Protein AF-A0A662UKG9-F1 (afdb_monomer)

Secondary structure (DSSP, 8-state):
---------B-------HHHHHHHHHHHHHHHHHHHHHHHHHHHHHHHTSHHHHHHHHHHTT--SS-THHHHHHHHHHHHHHHH-GGGSEEEEEEETHHHH-HHHHHHHHHHHHT--HHHHHHHHHHHHHHHHHHHHTEESSPEEEEEEEEEETT--EEEEEEEEETTTTEEEEEEEETT--SSSS--SEEEE---SS--EETTSGGGGGG-

Nearest PDB structures (foldseek):
  2vwa-assembly2_B  TM=5.270E-01  e=3.909E-01  Plasmodium falciparum 3D7
  4k61-assembly2_B  TM=6.651E-01  e=5.881E-01  Bacteroides uniformis ATCC 8492
  4hbr-assembly4_D  TM=6.162E-01  e=7.874E-01  Bacteroides eggerthii DSM 20697
  4ipb-assembly2_B  TM=6.741E-01  e=1.054E+00  Bacteroides ovatus ATCC 8483
  2aco-assembly1_B  TM=5.440E-01  e=1.185E+00  Escherichia coli

Radius of gyration: 16.76 Å; Cα contacts (8 Å, |Δi|>4): 361; chains: 1; bounding box: 51×45×42 Å

Solvent-accessible surface area (backbone atoms only — not comparable to full-atom values): 11297 Å² total; per-residue (Å²): 131,84,87,78,90,83,59,46,19,39,65,62,92,79,75,82,53,70,73,54,52,54,51,25,45,56,50,46,48,55,52,47,52,55,44,30,75,75,59,34,33,53,50,52,30,56,42,60,24,34,70,66,52,37,49,50,55,30,38,75,40,70,41,64,69,66,29,40,51,34,61,55,50,44,54,49,46,50,22,58,46,22,72,72,42,56,89,56,34,34,44,50,39,43,30,56,54,74,36,31,74,37,34,65,76,44,37,68,60,50,26,62,76,40,73,46,54,72,68,56,43,51,50,53,41,50,52,55,52,50,52,55,46,40,57,64,66,36,40,50,71,73,45,49,71,45,29,27,32,41,33,35,20,47,84,68,44,36,17,34,46,33,32,20,42,25,79,93,79,38,34,26,38,36,40,19,26,46,69,94,44,65,76,58,48,60,30,58,70,40,76,50,44,77,83,82,85,64,90,57,51,49,62,30,34,65,87,32,59,92,76,108

Foldseek 3Di:
DDDDDAFAAFEDPDDDDPVLLVQLLVVLLVVLVVCCVPPNQLVVQVQCLDPVSLLVSLVVSPHDRHHNVSVQSSLVSVQVNCVVCVVSQKHKFAGFAPSLVCRLVCLVVNCVSLVHDVVLSVVSVVCSVLVLCLVQPQKQPQFAWGTWMWMAGSVSWIKIKTKTAHVVVRTIKIWIATDPAPSQEPRTPDIHHDDPVDDIRRRSYNVNPVPD

Structure (mmCIF, N/CA/C/O backbone):
data_AF-A0A662UKG9-F1
#
_entry.id   AF-A0A662UKG9-F1
#
loop_
_atom_site.group_PDB
_atom_site.id
_atom_site.type_symbol
_atom_site.label_atom_id
_atom_site.label_alt_id
_atom_site.label_comp_id
_atom_site.label_asym_id
_atom_site.label_entity_id
_atom_site.label_seq_id
_atom_site.pdbx_PDB_ins_code
_atom_site.Cartn_x
_atom_site.Cartn_y
_ato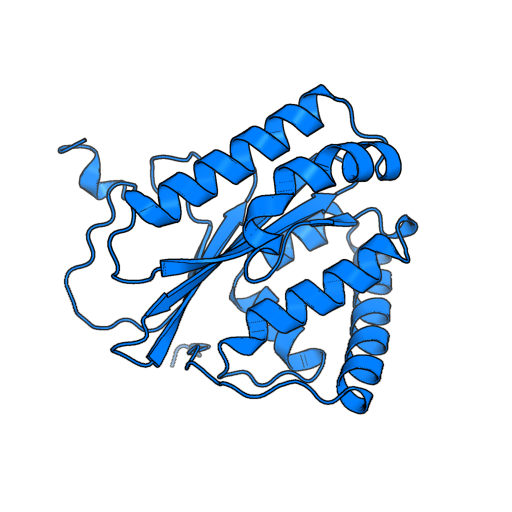m_site.Cartn_z
_atom_site.occupancy
_atom_site.B_iso_or_equiv
_atom_site.auth_seq_id
_atom_site.auth_comp_id
_atom_site.auth_asym_id
_atom_site.auth_atom_id
_atom_site.pdbx_PDB_model_num
ATOM 1 N N . MET A 1 1 ? 15.391 -28.421 -1.062 1.00 42.44 1 MET A N 1
ATOM 2 C CA . MET A 1 1 ? 14.570 -27.581 -1.956 1.00 42.44 1 MET A CA 1
ATOM 3 C C . MET A 1 1 ? 14.003 -26.461 -1.112 1.00 42.44 1 MET A C 1
ATOM 5 O O . MET A 1 1 ? 13.270 -26.758 -0.177 1.00 42.44 1 MET A O 1
ATOM 9 N N . SER A 1 2 ? 14.413 -25.218 -1.352 1.00 53.88 2 SER A N 1
ATOM 10 C CA . SER A 1 2 ? 13.704 -24.056 -0.814 1.00 53.88 2 SER A CA 1
ATOM 11 C C . SER A 1 2 ? 12.336 -23.993 -1.495 1.00 53.88 2 SER A C 1
ATOM 13 O O . SER A 1 2 ? 12.245 -24.120 -2.713 1.00 53.88 2 SER A O 1
ATOM 15 N N . LEU A 1 3 ? 11.261 -23.871 -0.717 1.00 41.16 3 LEU A N 1
ATOM 16 C CA . LEU A 1 3 ? 9.961 -23.496 -1.265 1.00 41.16 3 LEU A CA 1
ATOM 17 C C . LEU A 1 3 ? 10.037 -22.003 -1.590 1.00 41.16 3 LEU A C 1
ATOM 19 O O . LEU A 1 3 ? 10.153 -21.186 -0.679 1.00 41.16 3 LEU A O 1
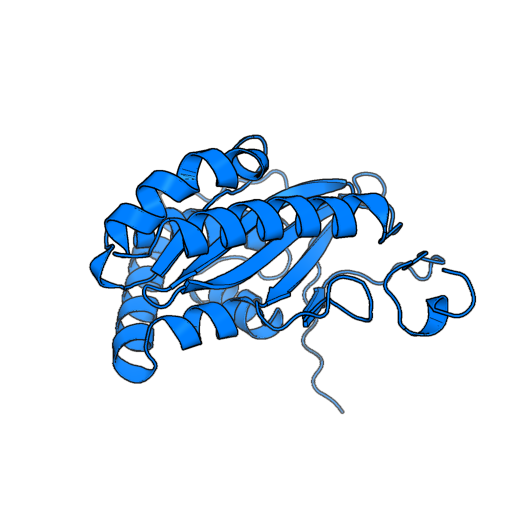ATOM 23 N N . GLU A 1 4 ? 10.006 -21.656 -2.872 1.00 61.06 4 GLU A N 1
ATOM 24 C CA . GLU A 1 4 ? 9.925 -20.267 -3.324 1.00 61.06 4 GLU A CA 1
ATOM 25 C C . GLU A 1 4 ? 8.484 -19.960 -3.734 1.00 61.06 4 GLU A C 1
ATOM 27 O O . GLU A 1 4 ? 7.904 -20.629 -4.588 1.00 61.06 4 GLU A O 1
ATOM 32 N N . GLY A 1 5 ? 7.880 -18.964 -3.082 1.00 59.44 5 GLY A N 1
ATOM 33 C CA . GLY A 1 5 ? 6.588 -18.423 -3.487 1.00 59.44 5 GLY A CA 1
ATOM 34 C C . GLY A 1 5 ? 6.798 -17.385 -4.581 1.00 59.44 5 GLY A C 1
ATOM 35 O O . GLY A 1 5 ? 7.279 -16.291 -4.292 1.00 59.44 5 GLY A O 1
ATOM 36 N N . ILE A 1 6 ? 6.442 -17.722 -5.820 1.00 64.62 6 ILE A N 1
ATOM 37 C CA . ILE A 1 6 ? 6.517 -16.807 -6.964 1.00 64.62 6 ILE A CA 1
ATOM 38 C C . ILE A 1 6 ? 5.120 -16.238 -7.217 1.00 64.62 6 ILE A C 1
ATOM 40 O O . ILE A 1 6 ? 4.150 -16.984 -7.334 1.00 64.62 6 ILE A O 1
ATOM 44 N N . ALA A 1 7 ? 5.022 -14.913 -7.286 1.00 67.00 7 ALA A N 1
ATOM 45 C CA . ALA A 1 7 ? 3.807 -14.207 -7.671 1.00 67.00 7 ALA A CA 1
ATOM 46 C C . ALA A 1 7 ? 4.150 -13.231 -8.796 1.00 67.00 7 ALA A C 1
ATOM 48 O O . ALA A 1 7 ? 4.662 -12.135 -8.551 1.00 67.00 7 ALA A O 1
ATOM 49 N N . ASP A 1 8 ? 3.883 -13.656 -10.026 1.00 80.94 8 ASP A N 1
ATOM 50 C CA . ASP A 1 8 ? 3.977 -12.791 -11.192 1.00 80.94 8 ASP A CA 1
ATOM 51 C C . ASP A 1 8 ? 2.692 -11.983 -11.351 1.00 80.94 8 ASP A C 1
ATOM 53 O O . ASP A 1 8 ? 1.609 -12.397 -10.948 1.00 80.94 8 ASP A O 1
ATOM 57 N N . LEU A 1 9 ? 2.808 -10.787 -11.923 1.00 85.56 9 LEU A N 1
ATOM 58 C CA . LEU A 1 9 ? 1.689 -9.854 -12.037 1.00 85.56 9 LEU A CA 1
ATOM 59 C C . LEU A 1 9 ? 1.429 -9.522 -13.510 1.00 85.56 9 LEU A C 1
ATOM 61 O O . LEU A 1 9 ? 1.628 -8.371 -13.907 1.00 85.56 9 LEU A O 1
ATOM 65 N N . PRO A 1 10 ? 1.012 -10.494 -14.342 1.00 87.56 10 PRO A N 1
ATOM 66 C CA . PRO A 1 10 ? 0.665 -10.223 -15.729 1.00 87.56 10 PRO A CA 1
ATOM 67 C C . PRO A 1 10 ? -0.477 -9.205 -15.808 1.00 87.56 10 PRO A C 1
ATOM 69 O O . PRO A 1 10 ? -1.358 -9.127 -14.943 1.00 87.56 10 PRO A O 1
ATOM 72 N N . LEU A 1 11 ? -0.440 -8.364 -16.838 1.00 87.38 11 LEU A N 1
ATOM 73 C CA . LEU A 1 11 ? -1.476 -7.368 -17.072 1.00 87.38 11 LEU A CA 1
ATOM 74 C C . LEU A 1 11 ? -2.740 -8.048 -17.600 1.00 87.38 11 LEU A C 1
ATOM 76 O O . LEU A 1 11 ? -2.735 -8.628 -18.683 1.00 87.38 11 LEU A O 1
ATOM 80 N N . HIS A 1 12 ? -3.827 -7.926 -16.838 1.00 85.06 12 HIS A N 1
ATOM 81 C CA . HIS A 1 12 ? -5.153 -8.407 -17.207 1.00 85.06 12 HIS A CA 1
ATOM 82 C C . HIS A 1 12 ? -6.152 -7.245 -17.289 1.00 85.06 12 HIS A C 1
ATOM 84 O O . HIS A 1 12 ? -6.170 -6.371 -16.420 1.00 85.06 12 HIS A O 1
ATOM 90 N N . ASP A 1 13 ? -7.029 -7.284 -18.296 1.00 78.38 13 ASP A N 1
ATOM 91 C CA . ASP A 1 13 ? -8.074 -6.271 -18.535 1.00 78.38 13 ASP A CA 1
ATOM 92 C C . ASP A 1 13 ? -9.438 -6.648 -17.913 1.00 78.38 13 ASP A C 1
ATOM 94 O O . ASP A 1 13 ? -10.442 -5.944 -18.059 1.00 78.38 13 ASP A O 1
ATOM 98 N N . GLY A 1 14 ? -9.483 -7.779 -17.203 1.00 81.69 14 GLY A N 1
ATOM 99 C CA . GLY A 1 14 ? -10.673 -8.296 -16.536 1.00 81.69 14 GLY A CA 1
ATOM 100 C C . GLY A 1 14 ? -11.091 -7.481 -15.311 1.00 81.69 14 GLY A C 1
ATOM 101 O O . GLY A 1 14 ? -10.288 -6.809 -14.663 1.00 81.69 14 GLY A O 1
ATOM 102 N N . HIS A 1 15 ? -12.375 -7.576 -14.971 1.00 85.25 15 HIS A N 1
ATOM 103 C CA . HIS A 1 15 ? -12.942 -6.967 -13.772 1.00 85.25 15 HIS A CA 1
ATOM 104 C C . HIS A 1 15 ? -13.525 -8.045 -12.871 1.00 85.25 15 HIS A C 1
ATOM 106 O O . HIS A 1 15 ? -14.144 -8.998 -13.343 1.00 85.25 15 HIS A O 1
ATOM 112 N N . VAL A 1 16 ? -13.371 -7.861 -11.563 1.00 90.69 16 VAL A N 1
ATOM 113 C CA . VAL A 1 16 ? -13.962 -8.769 -10.584 1.00 90.69 16 VAL A CA 1
ATOM 114 C C . VAL A 1 16 ? -15.486 -8.618 -10.597 1.00 90.69 16 VAL A C 1
ATOM 116 O O . VAL A 1 16 ? -15.989 -7.504 -10.411 1.00 90.69 16 VAL A O 1
ATOM 119 N N . PRO A 1 17 ? -16.247 -9.712 -10.786 1.00 93.62 17 PRO A N 1
ATOM 120 C CA . PRO A 1 17 ? -17.700 -9.660 -10.753 1.00 93.62 17 PRO A CA 1
ATOM 121 C C . PRO A 1 17 ? -18.229 -9.160 -9.406 1.00 93.62 17 PRO A C 1
ATOM 123 O O . PRO A 1 17 ? -17.727 -9.523 -8.343 1.00 93.62 17 PRO A O 1
ATOM 126 N N . GLN A 1 18 ? -19.321 -8.395 -9.431 1.00 94.06 18 GLN A N 1
ATOM 127 C CA . GLN A 1 18 ? -19.903 -7.804 -8.217 1.00 94.06 18 GLN A CA 1
ATOM 128 C C . GLN A 1 18 ? -20.342 -8.839 -7.170 1.00 94.06 18 GLN A C 1
ATOM 130 O O . GLN A 1 18 ? -20.340 -8.564 -5.970 1.00 94.06 18 GLN A O 1
ATOM 135 N N . TRP A 1 19 ? -20.751 -10.038 -7.592 1.00 96.06 19 TRP A N 1
ATOM 136 C CA . TRP A 1 19 ? -21.088 -11.110 -6.655 1.00 96.06 19 TRP A CA 1
ATOM 137 C C . TRP A 1 19 ? -19.853 -11.604 -5.892 1.00 96.06 19 TRP A C 1
ATOM 139 O O . TRP A 1 19 ? -19.942 -11.783 -4.679 1.00 96.06 19 TRP A O 1
ATOM 149 N N . LEU A 1 20 ? -18.705 -11.727 -6.566 1.00 95.31 20 LEU A N 1
ATOM 150 C CA . LEU A 1 20 ? -17.448 -12.131 -5.948 1.00 95.31 20 LEU A CA 1
ATOM 151 C C . LEU A 1 20 ? -16.944 -11.016 -5.035 1.00 95.31 20 LEU A C 1
ATOM 153 O O . LEU A 1 20 ? -16.714 -11.263 -3.858 1.00 95.31 20 LEU A O 1
ATOM 157 N N . ALA A 1 21 ? -16.928 -9.766 -5.509 1.00 95.94 21 ALA A N 1
ATOM 158 C CA . ALA A 1 21 ? -16.525 -8.611 -4.704 1.00 95.94 21 ALA A CA 1
ATOM 159 C C . ALA A 1 21 ? -17.294 -8.506 -3.371 1.00 95.94 21 ALA A C 1
ATOM 161 O O . ALA A 1 21 ? -16.716 -8.147 -2.346 1.00 95.94 21 ALA A O 1
ATOM 162 N N . ARG A 1 22 ? -18.590 -8.856 -3.344 1.00 96.62 22 ARG A N 1
ATOM 163 C CA . ARG A 1 22 ? -19.378 -8.920 -2.098 1.00 96.62 22 ARG A CA 1
ATOM 164 C C . ARG A 1 22 ? -18.884 -10.002 -1.135 1.00 96.62 22 ARG A C 1
ATOM 166 O O . ARG A 1 22 ? -18.846 -9.754 0.068 1.00 96.62 22 ARG A O 1
ATOM 173 N N . ILE A 1 23 ? -18.522 -11.180 -1.640 1.00 97.38 23 ILE A N 1
ATOM 174 C CA . ILE A 1 23 ? -17.966 -12.277 -0.832 1.00 97.38 23 ILE A CA 1
ATOM 175 C C . ILE A 1 23 ? -16.593 -11.874 -0.294 1.00 97.38 23 ILE A C 1
ATOM 177 O O . ILE A 1 23 ? -16.372 -11.938 0.915 1.00 97.38 23 ILE A O 1
ATOM 181 N N . MET A 1 24 ? -15.726 -11.361 -1.169 1.00 97.88 24 MET A N 1
ATOM 182 C CA . MET A 1 24 ? -14.388 -10.894 -0.816 1.00 97.88 24 MET A CA 1
ATOM 183 C C . MET A 1 24 ? -14.434 -9.845 0.297 1.00 97.88 24 MET A C 1
ATOM 185 O O . MET A 1 24 ? -13.702 -9.958 1.270 1.00 97.88 24 MET A O 1
ATOM 189 N N . LYS A 1 25 ? -15.334 -8.852 0.205 1.00 98.44 25 LYS A N 1
ATOM 190 C CA . LYS A 1 25 ? -15.490 -7.811 1.236 1.00 98.44 25 LYS A CA 1
ATOM 191 C C . LYS A 1 25 ? -15.892 -8.382 2.592 1.00 98.44 25 LYS A C 1
ATOM 193 O O . LYS A 1 25 ? -15.364 -7.957 3.614 1.00 98.44 25 LYS A O 1
ATOM 198 N N . ARG A 1 26 ? -16.829 -9.335 2.608 1.00 98.12 26 ARG A N 1
ATOM 199 C CA . ARG A 1 26 ? -17.280 -9.986 3.848 1.00 98.12 26 ARG A CA 1
ATOM 200 C C . ARG A 1 26 ? -16.147 -10.771 4.502 1.00 98.12 26 ARG A C 1
ATOM 202 O O . ARG A 1 26 ? -15.958 -10.644 5.706 1.00 98.12 26 ARG A O 1
ATOM 209 N N . LEU A 1 27 ? -15.398 -11.540 3.712 1.00 98.38 27 LEU A N 1
ATOM 210 C CA . LEU A 1 27 ? -14.276 -12.331 4.209 1.00 98.38 27 LEU A CA 1
ATOM 211 C C . LEU A 1 27 ? -13.114 -11.440 4.664 1.00 98.38 27 LEU A C 1
ATOM 213 O O . LEU A 1 27 ? -12.618 -11.608 5.772 1.00 98.38 27 LEU A O 1
ATOM 217 N N . ALA A 1 28 ? -12.741 -10.443 3.860 1.00 98.50 28 ALA A N 1
ATOM 218 C CA . ALA A 1 28 ? -11.707 -9.472 4.202 1.00 98.50 28 ALA A CA 1
ATOM 219 C C . ALA A 1 28 ? -12.026 -8.740 5.512 1.00 98.50 28 ALA A C 1
ATOM 221 O O . ALA A 1 28 ? -11.153 -8.629 6.365 1.00 98.50 28 ALA A O 1
ATOM 222 N N . LYS A 1 29 ? -13.277 -8.295 5.703 1.00 98.62 29 LYS A N 1
ATOM 223 C CA . LYS A 1 29 ? -13.710 -7.655 6.952 1.00 98.62 29 LYS A CA 1
ATOM 224 C C . LYS A 1 29 ? -13.540 -8.591 8.148 1.00 98.62 29 LYS A C 1
ATOM 226 O O . LYS A 1 29 ? -12.913 -8.191 9.117 1.00 98.62 29 LYS A O 1
ATOM 231 N N . ALA A 1 30 ? -14.044 -9.822 8.059 1.00 98.56 30 ALA A N 1
ATOM 232 C CA . ALA A 1 30 ? -13.948 -10.783 9.157 1.00 98.56 30 ALA A CA 1
ATOM 233 C C . ALA A 1 30 ? -12.486 -11.089 9.535 1.00 98.56 30 ALA A C 1
ATOM 235 O O . ALA A 1 30 ? -12.153 -11.160 10.713 1.00 98.56 30 ALA A O 1
ATOM 236 N N . ILE A 1 31 ? -11.600 -11.221 8.541 1.00 98.44 31 ILE A N 1
ATOM 237 C CA . ILE A 1 31 ? -10.164 -11.417 8.782 1.00 98.44 31 ILE A CA 1
ATOM 238 C C . ILE A 1 31 ? -9.553 -10.178 9.448 1.00 98.44 31 ILE A C 1
ATOM 240 O O . ILE A 1 31 ? -8.787 -10.325 10.396 1.00 98.44 31 ILE A O 1
ATOM 244 N N . LEU A 1 32 ? -9.882 -8.970 8.976 1.00 98.50 32 LEU A N 1
ATOM 245 C CA . LEU A 1 32 ? -9.382 -7.729 9.573 1.00 98.50 32 LEU A CA 1
ATOM 246 C C . LEU A 1 32 ? -9.831 -7.568 11.025 1.00 98.50 32 LEU A C 1
ATOM 248 O O . LEU A 1 32 ? -9.001 -7.213 11.848 1.00 98.50 32 LEU A O 1
ATOM 252 N N . GLU A 1 33 ? -11.094 -7.855 11.346 1.00 98.50 33 GLU A N 1
ATOM 253 C CA . GLU A 1 33 ? -11.613 -7.775 12.720 1.00 98.50 33 GLU A CA 1
ATOM 254 C C . GLU A 1 33 ? -10.807 -8.663 13.671 1.00 98.50 33 GLU A C 1
ATOM 256 O O . GLU A 1 33 ? -10.284 -8.169 14.665 1.00 98.50 33 GLU A O 1
ATOM 261 N N . ILE A 1 34 ? -10.601 -9.932 13.303 1.00 98.31 34 ILE A N 1
ATOM 262 C CA . ILE A 1 34 ? -9.785 -10.866 14.093 1.00 98.31 34 ILE A CA 1
ATOM 263 C C . ILE A 1 34 ? -8.335 -10.375 14.187 1.00 98.31 34 ILE A C 1
ATOM 265 O O . ILE A 1 34 ? -7.711 -10.442 15.240 1.00 98.31 34 ILE A O 1
ATOM 269 N N . MET A 1 35 ? -7.763 -9.865 13.092 1.00 97.94 35 MET A N 1
ATOM 270 C CA . MET A 1 35 ? -6.392 -9.352 13.114 1.00 97.94 35 MET A CA 1
ATOM 271 C C . MET A 1 35 ? -6.236 -8.123 14.017 1.00 97.94 35 MET A C 1
ATOM 273 O O . MET A 1 35 ? -5.194 -7.996 14.660 1.00 97.94 35 MET A O 1
ATOM 277 N N . VAL A 1 36 ? -7.223 -7.224 14.044 1.00 98.00 36 VAL A N 1
ATOM 278 C CA . VAL A 1 36 ? -7.221 -6.044 14.920 1.00 98.00 36 VAL A CA 1
ATOM 279 C C . VAL A 1 36 ? -7.343 -6.487 16.373 1.00 98.00 36 VAL A C 1
ATOM 281 O O . VAL A 1 36 ? -6.566 -6.020 17.198 1.00 98.00 36 VAL A O 1
ATOM 284 N N . GLU A 1 37 ? -8.257 -7.410 16.674 1.00 97.94 37 GLU A N 1
ATOM 285 C CA . GLU A 1 37 ? -8.462 -7.942 18.026 1.00 97.94 37 GLU A CA 1
ATOM 286 C C . GLU A 1 37 ? -7.194 -8.614 18.578 1.00 97.94 37 GLU A C 1
ATOM 288 O O . GLU A 1 37 ? -6.780 -8.334 19.700 1.00 97.94 37 GLU A O 1
ATOM 293 N N . GLU A 1 38 ? -6.527 -9.436 17.765 1.00 98.25 38 GLU A N 1
ATOM 294 C CA . GLU A 1 38 ? -5.360 -10.218 18.193 1.00 98.25 38 GLU A CA 1
ATOM 295 C C . GLU A 1 38 ? -4.043 -9.426 18.188 1.00 98.25 38 GLU A C 1
ATOM 297 O O . GLU A 1 38 ? -3.159 -9.663 19.013 1.00 98.25 38 GLU A O 1
ATOM 302 N N . PHE A 1 39 ? -3.858 -8.514 17.227 1.00 98.00 39 PHE A N 1
ATOM 303 C CA . PHE A 1 39 ? -2.550 -7.895 16.970 1.00 98.00 39 PHE A CA 1
ATOM 304 C C . PHE A 1 39 ? -2.550 -6.366 16.965 1.00 98.00 39 PHE A C 1
ATOM 306 O O . PHE A 1 39 ? -1.475 -5.758 16.934 1.00 98.00 39 PHE A O 1
ATOM 313 N N . GLY A 1 40 ? -3.724 -5.742 16.968 1.00 98.38 40 GLY A N 1
ATOM 314 C CA . GLY A 1 40 ? -3.884 -4.303 16.826 1.00 98.38 40 GLY A CA 1
ATOM 315 C C . GLY A 1 40 ? -3.646 -3.772 15.401 1.00 98.38 40 GLY A C 1
ATOM 316 O O . GLY A 1 40 ? -3.130 -4.471 14.518 1.00 98.38 40 GLY A O 1
ATOM 317 N N . PRO A 1 41 ? -4.007 -2.499 15.167 1.00 98.06 41 PRO A N 1
ATOM 318 C CA . PRO A 1 41 ? -4.030 -1.903 13.836 1.00 98.06 41 PRO A CA 1
ATOM 319 C C . PRO A 1 41 ? -2.642 -1.746 13.194 1.00 98.06 41 PRO A C 1
ATOM 321 O O . PRO A 1 41 ? -2.459 -2.033 12.008 1.00 98.06 41 PRO A O 1
ATOM 324 N N . ASP A 1 42 ? -1.626 -1.370 13.971 1.00 98.12 42 ASP A N 1
ATOM 325 C CA . ASP A 1 42 ? -0.253 -1.181 13.481 1.00 98.12 42 ASP A CA 1
ATOM 326 C C . ASP A 1 42 ? 0.322 -2.464 12.868 1.00 98.12 42 ASP A C 1
ATOM 328 O O . ASP A 1 42 ? 0.983 -2.424 11.826 1.00 98.12 42 ASP A O 1
ATOM 332 N N . LYS A 1 43 ? 0.036 -3.630 13.471 1.00 97.81 43 LYS A N 1
ATOM 333 C CA . LYS A 1 43 ? 0.548 -4.909 12.963 1.00 97.81 43 LYS A CA 1
ATOM 334 C C . LYS A 1 43 ? -0.048 -5.245 11.600 1.00 97.81 43 LYS A C 1
ATOM 336 O O . LYS A 1 43 ? 0.611 -5.891 10.787 1.00 97.81 43 LYS A O 1
ATOM 341 N N . ILE A 1 44 ? -1.270 -4.808 11.318 1.00 97.56 44 ILE A N 1
ATOM 342 C CA . ILE A 1 44 ? -1.893 -4.987 10.004 1.00 97.56 44 ILE A CA 1
ATOM 343 C C . ILE A 1 44 ? -1.190 -4.110 8.964 1.00 97.56 44 ILE A C 1
ATOM 345 O O . ILE A 1 44 ? -0.847 -4.606 7.889 1.00 97.56 44 ILE A O 1
ATOM 349 N N . VAL A 1 45 ? -0.912 -2.844 9.294 1.00 98.12 45 VAL A N 1
ATOM 350 C CA . VAL A 1 45 ? -0.139 -1.926 8.438 1.00 98.12 45 VAL A CA 1
ATOM 351 C C . VAL A 1 45 ? 1.241 -2.511 8.113 1.00 98.12 45 VAL A C 1
ATOM 353 O O . VAL A 1 45 ? 1.639 -2.548 6.944 1.00 98.12 45 VAL A O 1
ATOM 356 N N . GLU A 1 46 ? 1.944 -3.031 9.124 1.00 96.69 46 GLU A N 1
ATOM 357 C CA . GLU A 1 46 ? 3.228 -3.726 8.968 1.00 96.69 46 GLU A CA 1
ATOM 358 C C . GLU A 1 46 ? 3.090 -4.952 8.054 1.00 96.69 46 GLU A C 1
ATOM 360 O O . GLU A 1 46 ? 3.861 -5.123 7.109 1.00 96.69 46 GLU A O 1
ATOM 365 N N . ARG A 1 47 ? 2.080 -5.794 8.284 1.00 96.62 47 ARG A N 1
ATOM 366 C CA . ARG A 1 47 ? 1.845 -7.018 7.510 1.00 96.62 47 ARG A CA 1
ATOM 367 C C . ARG A 1 47 ? 1.573 -6.735 6.032 1.00 96.62 47 ARG A C 1
ATOM 369 O O . ARG A 1 47 ? 2.145 -7.415 5.186 1.00 96.62 47 ARG A O 1
ATOM 376 N N . PHE A 1 48 ? 0.778 -5.721 5.691 1.00 96.81 48 PHE A N 1
ATOM 377 C CA . PHE A 1 48 ? 0.533 -5.361 4.284 1.00 96.81 48 PHE A CA 1
ATOM 378 C C . PHE A 1 48 ? 1.755 -4.749 3.577 1.00 96.81 48 PHE A C 1
ATOM 380 O O . PHE A 1 48 ? 1.818 -4.769 2.345 1.00 96.81 48 PHE A O 1
ATOM 387 N N . SER A 1 49 ? 2.770 -4.291 4.319 1.00 95.69 49 SER A N 1
ATOM 388 C CA . SER A 1 49 ? 4.071 -3.936 3.731 1.00 95.69 49 SER A CA 1
ATOM 389 C C . SER A 1 49 ? 4.864 -5.163 3.253 1.00 95.69 49 SER A C 1
ATOM 391 O O . SER A 1 49 ? 5.779 -5.027 2.448 1.00 95.69 49 SER A O 1
ATOM 393 N N . ASN A 1 50 ? 4.533 -6.373 3.713 1.00 94.12 50 ASN A N 1
ATOM 394 C CA . ASN A 1 50 ? 5.199 -7.593 3.278 1.00 94.12 50 ASN A CA 1
ATOM 395 C C . ASN A 1 50 ? 4.519 -8.146 2.005 1.00 94.12 50 ASN A C 1
ATOM 397 O O . ASN A 1 50 ? 3.322 -8.443 2.043 1.00 94.12 50 ASN A O 1
ATOM 401 N N . PRO A 1 51 ? 5.248 -8.348 0.891 1.00 92.69 51 PRO A N 1
ATOM 402 C CA . PRO A 1 51 ? 4.657 -8.807 -0.368 1.00 92.69 51 PRO A CA 1
ATOM 403 C C . PRO A 1 51 ? 4.050 -10.212 -0.282 1.00 92.69 51 PRO A C 1
ATOM 405 O O . PRO A 1 51 ? 3.012 -10.452 -0.897 1.00 92.69 51 PRO A O 1
ATOM 408 N N . LEU A 1 52 ? 4.645 -11.126 0.495 1.00 91.81 52 LEU A N 1
ATOM 409 C CA . LEU A 1 52 ? 4.131 -12.488 0.669 1.00 91.81 52 LEU A CA 1
ATOM 410 C C . LEU A 1 52 ? 2.833 -12.479 1.469 1.00 91.81 52 LEU A C 1
ATOM 412 O O . LEU A 1 52 ? 1.872 -13.144 1.093 1.00 91.81 52 LEU A O 1
ATOM 416 N N . TRP A 1 53 ? 2.782 -11.688 2.542 1.00 94.56 53 TRP A N 1
ATOM 417 C CA . TRP A 1 53 ? 1.558 -11.546 3.324 1.00 94.56 53 TRP A CA 1
ATOM 418 C C . TRP A 1 53 ? 0.454 -10.861 2.522 1.00 94.56 53 TRP A C 1
ATOM 420 O O . TRP A 1 53 ? -0.682 -11.330 2.514 1.00 94.56 53 TRP A O 1
ATOM 430 N N . PHE A 1 54 ? 0.791 -9.789 1.797 1.00 95.81 54 PHE A N 1
ATOM 431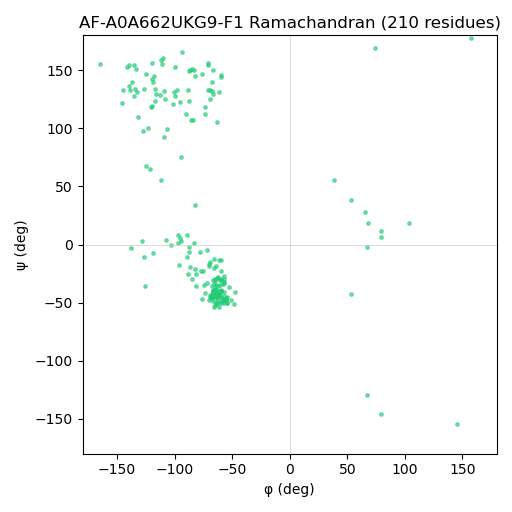 C CA . PHE A 1 54 ? -0.139 -9.124 0.891 1.00 95.81 54 PHE A CA 1
ATOM 432 C C . PHE A 1 54 ? -0.714 -10.125 -0.117 1.00 95.81 54 PHE A C 1
ATOM 434 O O . PHE A 1 54 ? -1.926 -10.173 -0.317 1.00 95.81 54 PHE A O 1
ATOM 441 N N . GLN A 1 55 ? 0.142 -10.947 -0.734 1.00 94.00 55 GLN A N 1
ATOM 442 C CA . GLN A 1 55 ? -0.291 -11.938 -1.715 1.00 94.00 55 GLN A CA 1
ATOM 443 C C . GLN A 1 55 ? -1.145 -13.046 -1.085 1.00 94.00 55 GLN A C 1
ATOM 445 O O . GLN A 1 55 ? -2.162 -13.431 -1.655 1.00 94.00 55 GLN A O 1
ATOM 450 N N . ALA A 1 56 ? -0.786 -13.524 0.105 1.00 94.69 56 ALA A N 1
ATOM 451 C CA . ALA A 1 56 ? -1.585 -14.502 0.836 1.00 94.69 56 ALA A CA 1
ATOM 452 C C . ALA A 1 56 ? -2.977 -13.949 1.179 1.00 94.69 56 ALA A C 1
ATOM 454 O O . ALA A 1 56 ? -3.978 -14.633 0.970 1.00 94.69 56 ALA A O 1
ATOM 455 N N . PHE A 1 57 ? -3.052 -12.694 1.635 1.00 97.12 57 PHE A N 1
ATOM 456 C CA . PHE A 1 57 ? -4.319 -12.021 1.911 1.00 97.12 57 PHE A CA 1
ATOM 457 C C . PHE A 1 57 ? -5.155 -11.831 0.638 1.00 97.12 57 PHE A C 1
ATOM 459 O O . PHE A 1 57 ? -6.355 -12.080 0.642 1.00 97.12 57 PHE A O 1
ATOM 466 N N . ASN A 1 58 ? -4.534 -11.428 -0.470 1.00 95.62 58 ASN A N 1
ATOM 467 C CA . ASN A 1 58 ? -5.191 -11.360 -1.776 1.00 95.62 58 ASN A CA 1
ATOM 468 C C . ASN A 1 58 ? -5.824 -12.713 -2.155 1.00 95.62 58 ASN A C 1
ATOM 470 O O . ASN A 1 58 ? -7.008 -12.786 -2.485 1.00 95.62 58 ASN A O 1
ATOM 474 N N . ASN A 1 59 ? -5.054 -13.796 -2.053 1.00 94.94 59 ASN A N 1
ATOM 475 C CA . ASN A 1 59 ? -5.507 -15.120 -2.467 1.00 94.94 59 ASN A CA 1
ATOM 476 C C . ASN A 1 59 ? -6.629 -15.651 -1.563 1.00 94.94 59 ASN A C 1
ATOM 478 O O . ASN A 1 59 ? -7.621 -16.176 -2.064 1.00 94.94 59 ASN A O 1
ATOM 482 N N . ILE A 1 60 ? -6.518 -15.483 -0.237 1.00 96.62 60 ILE A N 1
ATOM 483 C CA . ILE A 1 60 ? -7.525 -16.005 0.701 1.00 96.62 60 ILE A CA 1
ATOM 484 C C . ILE A 1 60 ? -8.884 -15.327 0.524 1.00 96.62 60 ILE A C 1
ATOM 486 O O . ILE A 1 60 ? -9.912 -15.971 0.718 1.00 96.62 60 ILE A O 1
ATOM 490 N N . ILE A 1 61 ? -8.916 -14.053 0.114 1.00 96.56 61 ILE A N 1
ATOM 491 C CA . ILE A 1 61 ? -10.185 -13.365 -0.142 1.00 96.56 61 ILE A CA 1
ATOM 492 C C . ILE A 1 61 ? -10.810 -13.756 -1.484 1.00 96.56 61 ILE A C 1
ATOM 494 O O . ILE A 1 61 ? -11.948 -13.369 -1.722 1.00 96.56 61 ILE A O 1
ATOM 498 N N . GLY A 1 62 ? -10.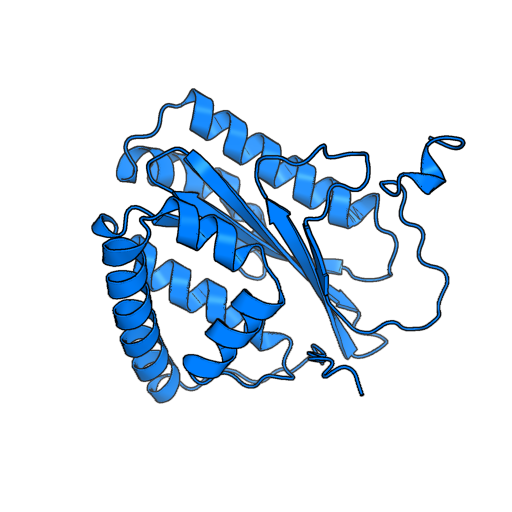123 -14.542 -2.321 1.00 92.62 62 GLY A N 1
ATOM 499 C CA . GLY A 1 62 ? -10.643 -15.079 -3.580 1.00 92.62 62 GLY A CA 1
ATOM 500 C C . GLY A 1 62 ? -10.134 -14.383 -4.843 1.00 92.62 62 GLY A C 1
ATOM 501 O O . GLY A 1 62 ? -10.784 -14.499 -5.879 1.00 92.62 62 GLY A O 1
ATOM 502 N N . MET A 1 63 ? -9.023 -13.640 -4.772 1.00 90.75 63 MET A N 1
ATOM 503 C CA . MET A 1 63 ? -8.323 -13.171 -5.974 1.00 90.75 63 MET A CA 1
ATOM 504 C C . MET A 1 63 ? -7.359 -14.224 -6.508 1.00 90.75 63 MET A C 1
ATOM 506 O O . MET A 1 63 ? -6.741 -14.965 -5.744 1.00 90.75 63 MET A O 1
ATOM 510 N N . ASP A 1 64 ? -7.146 -14.187 -7.820 1.00 85.00 64 ASP A N 1
ATOM 511 C CA . ASP A 1 64 ? -6.088 -14.955 -8.463 1.00 85.00 64 ASP A CA 1
ATOM 512 C C . ASP A 1 64 ? -4.696 -14.456 -8.055 1.00 85.00 64 ASP A C 1
ATOM 514 O O . ASP A 1 64 ? -4.478 -13.277 -7.732 1.00 85.00 64 ASP A O 1
ATOM 518 N N . TRP A 1 65 ? -3.753 -15.395 -8.052 1.00 78.56 65 TRP A N 1
ATOM 519 C CA . TRP A 1 65 ? -2.379 -15.183 -7.613 1.00 78.56 65 TRP A CA 1
ATOM 520 C C . TRP A 1 65 ? -1.508 -14.529 -8.695 1.00 78.56 65 TRP A C 1
ATOM 522 O O . TRP A 1 65 ? -0.552 -13.835 -8.358 1.00 78.56 65 TRP A O 1
ATOM 532 N N . ASP A 1 66 ? -1.875 -14.698 -9.964 1.00 84.44 66 ASP A N 1
ATOM 533 C CA . ASP A 1 66 ? -1.151 -14.285 -11.165 1.00 84.44 66 ASP A CA 1
ATOM 534 C C . ASP A 1 66 ? -1.877 -13.152 -11.902 1.00 84.44 66 ASP A C 1
ATOM 536 O O . ASP A 1 66 ? -2.210 -13.244 -13.078 1.00 84.44 66 ASP A O 1
ATOM 540 N N . SER A 1 67 ? -2.170 -12.045 -11.221 1.00 87.94 67 SER A N 1
ATOM 541 C CA . SER A 1 67 ? -2.891 -10.933 -11.848 1.00 87.94 67 SER A CA 1
ATOM 542 C C . SER A 1 67 ? -2.422 -9.586 -11.331 1.00 87.94 67 SER A C 1
ATOM 544 O O . SER A 1 67 ? -2.394 -9.342 -10.126 1.00 87.94 67 SER A O 1
ATOM 546 N N . SER A 1 68 ? -2.155 -8.636 -12.229 1.00 87.25 68 SER A N 1
ATOM 547 C CA . SER A 1 68 ? -1.924 -7.237 -11.843 1.00 87.25 68 SER A CA 1
ATOM 548 C C . SER A 1 68 ? -3.134 -6.623 -11.122 1.00 87.25 68 SER A C 1
ATOM 550 O O . SER A 1 68 ? -2.987 -5.695 -10.316 1.00 87.25 68 SER A O 1
ATOM 552 N N . GLY A 1 69 ? -4.327 -7.186 -11.349 1.00 91.31 69 GLY A N 1
ATOM 553 C CA . GLY A 1 69 ? -5.553 -6.864 -10.630 1.00 91.31 69 GLY A CA 1
ATOM 554 C C . GLY A 1 69 ? -5.479 -7.174 -9.134 1.00 91.31 69 GLY A C 1
ATOM 555 O O . GLY A 1 69 ? -6.112 -6.447 -8.368 1.00 91.31 69 GLY A O 1
ATOM 556 N N . ALA A 1 70 ? -4.667 -8.154 -8.712 1.00 92.38 70 ALA A N 1
ATOM 557 C CA . ALA A 1 70 ? -4.510 -8.587 -7.319 1.00 92.38 70 ALA A CA 1
ATOM 558 C C . ALA A 1 70 ? -4.284 -7.403 -6.372 1.00 92.38 70 ALA A C 1
ATOM 560 O O . ALA A 1 70 ? -5.028 -7.192 -5.415 1.00 92.38 70 ALA A O 1
ATOM 561 N N . THR A 1 71 ? -3.318 -6.547 -6.705 1.00 94.75 71 THR A N 1
ATOM 562 C CA . THR A 1 71 ? -2.999 -5.361 -5.903 1.00 94.75 71 THR A CA 1
ATOM 563 C C . THR A 1 71 ? -4.158 -4.376 -5.884 1.00 94.75 71 THR A C 1
ATOM 565 O O . THR A 1 71 ? -4.613 -3.975 -4.819 1.00 94.75 71 THR A O 1
ATOM 568 N N . THR A 1 72 ? -4.664 -4.002 -7.062 1.00 95.19 72 THR A N 1
ATOM 569 C CA . THR A 1 72 ? -5.629 -2.899 -7.187 1.00 95.19 72 THR A CA 1
ATOM 570 C C . THR A 1 72 ? -7.015 -3.237 -6.645 1.00 95.19 72 THR A C 1
ATOM 572 O O . THR A 1 72 ? -7.696 -2.359 -6.115 1.00 95.19 72 THR A O 1
ATOM 575 N N . VAL A 1 73 ? -7.435 -4.499 -6.763 1.00 96.00 73 VAL A N 1
ATOM 576 C CA . VAL A 1 73 ? -8.706 -4.976 -6.219 1.00 96.00 73 VAL A CA 1
ATOM 577 C C . VAL A 1 73 ? -8.590 -5.148 -4.714 1.00 96.00 73 VAL A C 1
ATOM 579 O O . VAL A 1 73 ? -9.458 -4.657 -3.995 1.00 96.00 73 VAL A O 1
ATOM 582 N N . THR A 1 74 ? -7.517 -5.783 -4.230 1.00 97.06 74 THR A N 1
ATOM 583 C CA . THR A 1 74 ? -7.310 -6.002 -2.793 1.00 97.06 74 THR A CA 1
ATOM 584 C C . THR A 1 74 ? -7.280 -4.678 -2.039 1.00 97.06 74 THR A C 1
ATOM 586 O O . THR A 1 74 ? -8.049 -4.499 -1.097 1.00 97.06 74 THR A O 1
ATOM 589 N N . THR A 1 75 ? -6.493 -3.695 -2.488 1.00 97.88 75 THR A N 1
ATOM 590 C CA . THR A 1 75 ? -6.468 -2.370 -1.842 1.00 97.88 75 THR A CA 1
ATOM 591 C C . THR A 1 75 ? -7.789 -1.618 -1.985 1.00 97.88 75 THR A C 1
ATOM 593 O O . THR A 1 75 ? -8.188 -0.922 -1.056 1.00 97.88 75 THR A O 1
ATOM 596 N N . GLY A 1 76 ? -8.508 -1.777 -3.101 1.00 97.81 76 GLY A N 1
ATOM 597 C CA . GLY A 1 76 ? -9.834 -1.184 -3.290 1.00 97.81 76 GLY A CA 1
ATOM 598 C C . GLY A 1 76 ? -10.886 -1.736 -2.321 1.00 97.81 76 GLY A C 1
ATOM 599 O O . GLY A 1 76 ? -11.647 -0.965 -1.737 1.00 97.81 76 GLY A O 1
ATOM 600 N N . ILE A 1 77 ? -10.900 -3.056 -2.119 1.00 98.06 77 ILE A N 1
ATOM 601 C CA . ILE A 1 77 ? -11.774 -3.740 -1.156 1.00 98.06 77 ILE A CA 1
ATOM 602 C C . ILE A 1 77 ? -11.436 -3.311 0.264 1.00 98.06 77 ILE A C 1
ATOM 604 O O . ILE A 1 77 ? -12.332 -2.923 1.011 1.00 98.06 77 ILE A O 1
ATOM 608 N N . LEU A 1 78 ? -10.152 -3.349 0.619 1.00 98.44 78 LEU A N 1
ATOM 609 C CA . LEU A 1 78 ? -9.697 -2.971 1.948 1.00 98.44 78 LEU A CA 1
ATOM 610 C C . LEU A 1 78 ? -10.028 -1.507 2.250 1.00 98.44 78 LEU A C 1
ATOM 612 O O . LEU A 1 78 ? -10.585 -1.232 3.305 1.00 98.44 78 LEU A O 1
ATOM 616 N N . LYS A 1 79 ? -9.800 -0.591 1.300 1.00 98.62 79 LYS A N 1
ATOM 617 C CA . LYS A 1 79 ? -10.204 0.816 1.416 1.00 98.62 79 LYS A CA 1
ATOM 618 C C . LYS A 1 79 ? -11.690 0.962 1.708 1.00 98.62 79 LYS A C 1
ATOM 620 O O . LYS A 1 79 ? -12.061 1.653 2.650 1.00 98.62 79 LYS A O 1
ATOM 625 N N . GLU A 1 80 ? -12.554 0.308 0.941 1.00 98.44 80 GLU A N 1
ATOM 626 C CA . GLU A 1 80 ? -13.995 0.401 1.188 1.00 98.44 80 GLU A CA 1
ATOM 627 C C . GLU A 1 80 ? -14.376 -0.090 2.593 1.00 98.44 80 GLU A C 1
ATOM 629 O O . GLU A 1 80 ? -15.195 0.542 3.256 1.00 98.44 80 GLU A O 1
ATOM 634 N N . ILE A 1 81 ? -13.757 -1.176 3.063 1.00 98.62 81 ILE A N 1
ATOM 635 C CA . ILE A 1 81 ? -13.992 -1.715 4.408 1.00 98.62 81 ILE A CA 1
ATOM 636 C C . ILE A 1 81 ? -13.510 -0.727 5.469 1.00 98.62 81 ILE A C 1
ATOM 638 O O . ILE A 1 81 ? -14.301 -0.338 6.320 1.00 98.62 81 ILE A O 1
ATOM 642 N N . THR A 1 82 ? -12.258 -0.276 5.402 1.00 98.56 82 THR A N 1
ATOM 643 C CA . THR A 1 82 ? -11.664 0.579 6.440 1.00 98.56 82 THR A CA 1
ATOM 644 C C . THR A 1 82 ? -12.383 1.917 6.581 1.00 98.56 82 THR A C 1
ATOM 646 O O . THR A 1 82 ? -12.570 2.408 7.683 1.00 98.56 82 THR A O 1
ATOM 649 N N . TRP A 1 83 ? -12.860 2.497 5.474 1.00 98.56 83 TRP A N 1
ATOM 650 C CA . TRP A 1 83 ? -13.623 3.749 5.524 1.00 98.56 83 TRP A CA 1
ATOM 651 C C . TRP A 1 83 ? -15.061 3.565 6.018 1.00 98.56 83 TRP A C 1
ATOM 653 O O . TRP A 1 83 ? -15.677 4.526 6.476 1.00 98.56 83 TRP A O 1
ATOM 663 N N . LYS A 1 84 ? -15.617 2.355 5.894 1.00 98.56 84 LYS A N 1
ATOM 664 C CA . LYS A 1 84 ? -16.957 2.021 6.386 1.00 98.56 84 LYS A CA 1
ATOM 665 C C . LYS A 1 84 ? -16.955 1.619 7.863 1.00 98.56 84 LYS A C 1
ATOM 667 O O . LYS A 1 84 ? -17.962 1.835 8.529 1.00 98.56 84 LYS A O 1
ATOM 672 N N . TYR A 1 85 ? -15.853 1.041 8.330 1.00 98.44 85 TYR A N 1
ATOM 673 C CA . TYR A 1 85 ? -15.661 0.508 9.678 1.00 98.44 85 TYR A CA 1
ATOM 674 C C . TYR A 1 85 ? -14.414 1.152 10.314 1.00 98.44 85 TYR A C 1
ATOM 676 O O . TYR A 1 85 ? -13.386 0.485 10.464 1.00 98.44 85 TYR A O 1
ATOM 684 N N . PRO A 1 86 ? -14.450 2.469 10.607 1.00 97.56 86 PRO A N 1
ATOM 685 C CA . PRO A 1 86 ? -13.297 3.195 11.140 1.00 97.56 86 PRO A CA 1
ATOM 686 C C . PRO A 1 86 ? -12.851 2.702 12.525 1.00 97.56 86 PRO A C 1
ATOM 688 O O . PRO A 1 86 ? -11.701 2.913 12.898 1.00 97.56 86 PRO A O 1
ATOM 691 N N . GLU A 1 87 ? -13.711 1.990 13.259 1.00 97.62 87 GLU A N 1
ATOM 692 C CA . GLU A 1 87 ? -13.389 1.335 14.532 1.00 97.62 87 GLU A CA 1
ATOM 693 C C . GLU A 1 87 ? -12.291 0.266 14.421 1.00 97.62 87 GLU A C 1
ATOM 695 O O . GLU A 1 87 ? -11.735 -0.144 15.434 1.00 97.62 87 GLU A O 1
ATOM 700 N N . LEU A 1 88 ? -11.937 -0.163 13.202 1.00 98.38 88 LEU A N 1
ATOM 701 C CA . LEU A 1 88 ? -10.769 -1.013 12.955 1.00 98.38 88 LEU A CA 1
ATOM 702 C C . LEU A 1 88 ? -9.437 -0.302 13.256 1.00 98.38 88 LEU A C 1
ATOM 704 O O . LEU A 1 88 ? -8.393 -0.954 13.245 1.00 98.38 88 LEU A O 1
ATOM 708 N N . GLY A 1 89 ? -9.443 1.021 13.455 1.00 98.38 89 GLY A N 1
ATOM 709 C CA . GLY A 1 89 ? -8.245 1.803 13.769 1.00 98.38 89 GLY A CA 1
ATOM 710 C C . GLY A 1 89 ? -7.249 1.889 12.608 1.00 98.38 89 GLY A C 1
ATOM 711 O O . GLY A 1 89 ? -6.073 2.171 12.823 1.00 98.38 89 GLY A O 1
ATOM 712 N N . ILE A 1 90 ? -7.682 1.613 11.373 1.00 98.38 90 ILE A N 1
ATOM 713 C CA . ILE A 1 90 ? -6.862 1.677 10.155 1.00 98.38 90 ILE A CA 1
ATOM 714 C C . ILE A 1 90 ? -7.671 2.341 9.056 1.00 98.38 90 ILE A C 1
ATOM 716 O O . ILE A 1 90 ? -8.840 2.010 8.877 1.00 98.38 90 ILE A O 1
ATOM 720 N N . LEU A 1 91 ? -7.028 3.190 8.257 1.00 98.75 91 LEU A N 1
ATOM 721 C CA . LEU A 1 91 ? -7.554 3.680 6.989 1.00 98.75 91 LEU A CA 1
ATOM 722 C C . LEU A 1 91 ? -6.590 3.425 5.839 1.00 98.75 91 LEU A C 1
ATOM 724 O O . LEU A 1 91 ? -5.368 3.470 5.978 1.00 98.75 91 LEU A O 1
ATOM 728 N N . ILE A 1 92 ? -7.176 3.180 4.669 1.00 98.69 92 ILE A N 1
ATOM 729 C CA . ILE A 1 92 ? -6.441 2.982 3.424 1.00 98.69 92 ILE A CA 1
ATOM 730 C C . ILE A 1 92 ? -6.820 4.080 2.441 1.00 98.69 92 ILE A C 1
ATOM 732 O O . ILE A 1 92 ? -7.991 4.281 2.116 1.00 98.69 92 ILE A O 1
ATOM 736 N N . LEU A 1 93 ? -5.814 4.802 1.968 1.00 98.75 93 LEU A N 1
ATOM 737 C CA . LEU A 1 93 ? -5.947 5.964 1.106 1.00 98.75 93 LEU A CA 1
ATOM 738 C C . LEU A 1 93 ? -5.437 5.649 -0.302 1.00 98.75 93 LEU A C 1
ATOM 740 O O . LEU A 1 93 ? -4.675 4.711 -0.530 1.00 98.75 93 LEU A O 1
ATOM 744 N N . GLY A 1 94 ? -5.852 6.458 -1.268 1.00 98.50 94 GLY A N 1
ATOM 745 C CA . GLY A 1 94 ? -5.396 6.360 -2.650 1.00 98.50 94 GLY A CA 1
ATOM 746 C C . GLY A 1 94 ? -6.088 5.256 -3.449 1.00 98.50 94 GLY A C 1
ATOM 747 O O . GLY A 1 94 ? -7.286 4.996 -3.282 1.00 98.50 94 GLY A O 1
ATOM 748 N N . GLY A 1 95 ? -5.362 4.630 -4.373 1.00 98.06 95 GLY A N 1
ATOM 749 C CA . GLY A 1 95 ? -5.868 3.556 -5.223 1.00 98.06 95 GLY A CA 1
ATOM 750 C C . GLY A 1 95 ? -5.273 3.561 -6.631 1.00 98.06 95 GLY A C 1
ATOM 751 O O . GLY A 1 95 ? -4.155 4.008 -6.861 1.00 98.06 95 GLY A O 1
ATOM 752 N N . LYS A 1 96 ? -6.017 3.003 -7.593 1.00 96.50 96 LYS A N 1
ATOM 753 C CA . LYS A 1 96 ? -5.639 2.929 -9.017 1.00 96.50 96 LYS A CA 1
ATOM 754 C C . LYS A 1 96 ? -5.970 4.240 -9.750 1.00 96.50 96 LYS A C 1
ATOM 756 O O . LYS A 1 96 ? -7.001 4.855 -9.478 1.00 96.50 96 LYS A O 1
ATOM 761 N N . GLY A 1 97 ? -5.139 4.621 -10.718 1.00 94.94 97 GLY A N 1
ATOM 762 C CA . GLY A 1 97 ? -5.384 5.734 -11.636 1.00 94.94 97 GLY A CA 1
ATOM 763 C C . GLY A 1 97 ? -5.374 7.085 -10.927 1.00 94.94 97 GLY A C 1
ATOM 764 O O . GLY A 1 97 ? -4.455 7.386 -10.174 1.00 94.94 97 GLY A O 1
ATOM 765 N N . GLU A 1 98 ? -6.406 7.899 -11.136 1.00 93.31 98 GLU A N 1
ATOM 766 C CA . GLU A 1 98 ? -6.521 9.223 -10.505 1.00 93.31 98 GLU A CA 1
ATOM 767 C C . GLU A 1 98 ? -6.487 9.158 -8.976 1.00 93.31 98 GLU A C 1
ATOM 769 O O . GLU A 1 98 ? -5.875 10.013 -8.335 1.00 93.31 98 GLU A O 1
ATOM 774 N N . ARG A 1 99 ? -7.047 8.091 -8.387 1.00 95.81 99 ARG A N 1
ATOM 775 C CA . ARG A 1 99 ? -7.024 7.884 -6.932 1.00 95.81 99 ARG A CA 1
ATOM 776 C C . ARG A 1 99 ? -5.603 7.778 -6.386 1.00 95.81 99 ARG A C 1
ATOM 778 O O . ARG A 1 99 ? -5.375 8.217 -5.268 1.00 95.81 99 ARG A O 1
ATOM 785 N N . ALA A 1 100 ? -4.646 7.274 -7.170 1.00 95.44 100 ALA A N 1
ATOM 786 C CA . ALA A 1 100 ? -3.238 7.201 -6.771 1.00 95.44 100 ALA A CA 1
ATOM 787 C C . ALA A 1 100 ? -2.672 8.586 -6.409 1.00 95.44 100 ALA A C 1
ATOM 789 O O . ALA A 1 100 ? -1.837 8.706 -5.520 1.00 95.44 100 ALA A O 1
ATOM 790 N N . ARG A 1 101 ? -3.154 9.643 -7.078 1.00 94.31 101 ARG A N 1
ATOM 791 C CA . ARG A 1 101 ? -2.694 11.027 -6.883 1.00 94.31 101 ARG A CA 1
ATOM 792 C C . ARG A 1 101 ? -3.468 11.775 -5.799 1.00 94.31 101 ARG A C 1
ATOM 794 O O . ARG A 1 101 ? -3.051 12.859 -5.406 1.00 94.31 101 ARG A O 1
ATOM 801 N N . ASN A 1 102 ? -4.576 11.210 -5.319 1.00 97.19 102 ASN A N 1
ATOM 802 C CA . ASN A 1 102 ? -5.486 11.876 -4.390 1.00 97.19 102 ASN A CA 1
ATOM 803 C C . ASN A 1 102 ? -5.223 11.545 -2.912 1.00 97.19 102 ASN A C 1
ATOM 805 O O . ASN A 1 102 ? -5.979 11.994 -2.057 1.00 97.19 102 ASN A O 1
ATOM 809 N N . VAL A 1 103 ? -4.157 10.803 -2.574 1.00 97.88 103 VAL A N 1
ATOM 810 C CA . VAL A 1 103 ? -3.794 10.573 -1.161 1.00 97.88 103 VAL A CA 1
ATOM 811 C C . VAL A 1 103 ? -3.716 11.888 -0.375 1.00 97.88 103 VAL A C 1
ATOM 813 O O . VAL A 1 103 ? -4.385 11.970 0.652 1.00 97.88 103 VAL A O 1
ATOM 816 N N . PRO A 1 104 ? -3.048 12.960 -0.858 1.00 97.81 104 PRO A N 1
ATOM 817 C CA . PRO A 1 104 ? -3.016 14.227 -0.128 1.00 97.81 104 PRO A CA 1
ATOM 818 C C . PRO A 1 104 ? -4.391 14.855 0.130 1.00 97.81 104 PRO A C 1
ATOM 820 O O . PRO A 1 104 ? -4.564 15.532 1.136 1.00 97.81 104 PRO A O 1
ATOM 823 N N . GLY A 1 105 ? -5.367 14.628 -0.755 1.00 98.19 105 GLY A N 1
ATOM 824 C CA . GLY A 1 105 ? -6.740 15.103 -0.574 1.00 98.19 105 GLY A CA 1
ATOM 825 C C . GLY A 1 105 ? -7.551 14.264 0.418 1.00 98.19 105 GLY A C 1
ATOM 826 O O . GLY A 1 105 ? -8.513 14.758 0.997 1.00 98.19 105 GLY A O 1
ATOM 827 N N . GLU A 1 106 ? -7.167 13.006 0.640 1.00 98.56 106 GLU A N 1
ATOM 828 C CA . GLU A 1 106 ? -7.832 12.094 1.580 1.00 98.56 106 GLU A CA 1
ATOM 829 C C . GLU A 1 106 ? -7.280 12.202 3.010 1.00 98.56 106 GLU A C 1
ATOM 831 O O . GLU A 1 106 ? -8.014 11.931 3.961 1.00 98.56 106 GLU A O 1
ATOM 836 N N . VAL A 1 107 ? -6.023 12.637 3.172 1.00 98.69 107 VAL A N 1
ATOM 837 C CA . VAL A 1 107 ? -5.342 12.735 4.477 1.00 98.69 107 VAL A CA 1
ATOM 838 C C . VAL A 1 107 ? -6.107 13.572 5.510 1.00 98.69 107 VAL A C 1
ATOM 840 O O . VAL A 1 107 ? -6.273 13.059 6.613 1.00 98.69 107 VAL A O 1
ATOM 843 N N . PRO A 1 108 ? -6.631 14.783 5.214 1.00 98.56 108 PRO A N 1
ATOM 844 C CA . PRO A 1 108 ? -7.314 15.597 6.226 1.00 98.56 108 PRO A CA 1
ATOM 845 C C . PRO A 1 108 ? -8.494 14.879 6.886 1.00 98.56 108 PRO A C 1
ATOM 847 O O . PRO A 1 108 ? -8.662 14.924 8.098 1.00 98.56 108 PRO A O 1
ATOM 850 N N . LYS A 1 109 ? -9.285 14.151 6.092 1.00 98.62 109 LYS A N 1
ATOM 851 C CA . LYS A 1 109 ? -10.406 13.368 6.617 1.00 98.62 109 LYS A CA 1
ATOM 852 C C . LYS A 1 109 ? -9.929 12.108 7.342 1.00 98.62 109 LYS A C 1
ATOM 854 O O . LYS A 1 109 ? -10.553 11.688 8.307 1.00 98.62 109 LYS A O 1
ATOM 859 N N . ALA A 1 110 ? -8.843 11.495 6.875 1.00 98.62 110 ALA A N 1
ATOM 860 C CA . ALA A 1 110 ? -8.296 10.306 7.513 1.00 98.62 110 ALA A CA 1
ATOM 861 C C . ALA A 1 110 ? -7.736 10.601 8.912 1.00 98.62 110 ALA A C 1
ATOM 863 O O . ALA A 1 110 ? -7.992 9.825 9.828 1.00 98.62 110 ALA A O 1
ATOM 864 N N . ILE A 1 111 ? -7.019 11.718 9.093 1.00 98.44 111 ILE A N 1
ATOM 865 C CA . ILE A 1 111 ? -6.486 12.098 10.410 1.00 98.44 111 ILE A CA 1
ATOM 866 C C . ILE A 1 111 ? -7.595 12.472 11.394 1.00 98.44 111 ILE A C 1
ATOM 868 O O . ILE A 1 111 ? -7.494 12.102 12.556 1.00 98.44 111 ILE A O 1
ATOM 872 N N . ASP A 1 112 ? -8.668 13.115 10.923 1.00 98.44 112 ASP A N 1
ATOM 873 C CA . ASP A 1 112 ? -9.844 13.441 11.738 1.00 98.44 112 ASP A CA 1
ATOM 874 C C . ASP A 1 112 ? -10.527 12.166 12.258 1.00 98.44 112 ASP A C 1
ATOM 876 O O . ASP A 1 112 ? -10.718 12.000 13.460 1.00 98.44 112 ASP A O 1
ATOM 880 N N . ILE A 1 113 ? -10.788 11.204 11.365 1.00 98.62 113 ILE A N 1
ATOM 881 C CA . ILE A 1 113 ? -11.390 9.910 11.727 1.00 98.62 113 ILE A CA 1
ATOM 882 C C . ILE A 1 113 ? -10.508 9.121 12.707 1.00 98.62 113 ILE A C 1
ATOM 884 O O . ILE A 1 113 ? -11.031 8.484 13.617 1.00 98.62 113 ILE A O 1
ATOM 888 N N . LEU A 1 114 ? -9.188 9.139 12.511 1.00 98.38 114 LEU A N 1
ATOM 889 C CA . LEU A 1 114 ? -8.231 8.376 13.319 1.00 98.38 114 LEU A CA 1
ATOM 890 C C . LEU A 1 114 ? -7.758 9.116 14.582 1.00 98.38 114 LEU A C 1
ATOM 892 O O . LEU A 1 114 ? -6.963 8.561 15.335 1.00 98.38 114 LEU A O 1
ATOM 896 N N . GLY A 1 115 ? -8.192 10.359 14.810 1.00 98.06 115 GLY A N 1
ATOM 897 C CA . GLY A 1 115 ? -7.739 11.172 15.944 1.00 98.06 115 GLY A CA 1
ATOM 898 C C . GLY A 1 115 ? -6.248 11.538 15.899 1.00 98.06 115 GLY A C 1
ATOM 899 O O . GLY A 1 115 ? -5.619 11.716 16.943 1.00 98.06 115 GLY A O 1
ATOM 900 N N . LEU A 1 116 ? -5.660 11.634 14.704 1.00 98.25 116 LEU A N 1
ATOM 901 C CA . LEU A 1 116 ? -4.247 11.959 14.500 1.00 98.25 116 LEU A CA 1
ATOM 902 C C . LEU A 1 116 ? -4.022 13.473 14.426 1.00 98.25 116 LEU A C 1
ATOM 904 O O . LEU A 1 116 ? -4.853 14.229 13.932 1.00 98.25 116 LEU A O 1
ATOM 908 N N . SER A 1 117 ? -2.845 13.920 14.867 1.00 97.94 117 SER A N 1
ATOM 909 C CA . SER A 1 117 ? -2.468 15.337 14.787 1.00 97.94 117 SER A CA 1
ATOM 910 C C . SER A 1 117 ? -2.182 15.805 13.352 1.00 97.94 117 SER A C 1
ATOM 912 O O . SER A 1 117 ? -1.686 15.042 12.518 1.00 97.94 117 SER A O 1
ATOM 914 N N . ASP A 1 118 ? -2.344 17.106 13.100 1.00 97.88 118 ASP A N 1
ATOM 915 C CA . ASP A 1 118 ? -1.968 17.748 11.829 1.00 97.88 118 ASP A CA 1
ATOM 916 C C . ASP A 1 118 ? -0.490 17.554 11.460 1.00 97.88 118 ASP A C 1
ATOM 918 O O . ASP A 1 118 ? -0.121 17.571 10.284 1.00 97.88 118 ASP A O 1
ATOM 922 N N . ASN A 1 119 ? 0.389 17.374 12.453 1.00 97.88 119 ASN A N 1
ATOM 923 C CA . ASN A 1 119 ? 1.797 17.084 12.197 1.00 97.88 119 ASN A CA 1
ATOM 924 C C . ASN A 1 119 ? 1.978 15.719 11.523 1.00 97.88 119 ASN A C 1
ATOM 926 O O . ASN A 1 119 ? 2.703 15.620 10.537 1.00 97.88 119 ASN A O 1
ATOM 930 N N . ILE A 1 120 ? 1.257 14.702 12.005 1.00 97.44 120 ILE A N 1
ATOM 931 C CA . ILE A 1 120 ? 1.229 13.378 11.373 1.00 97.44 120 ILE A CA 1
ATOM 932 C C . ILE A 1 120 ? 0.604 13.492 9.980 1.00 97.44 120 ILE A C 1
ATOM 934 O O . ILE A 1 120 ? 1.130 12.932 9.025 1.00 97.44 120 ILE A O 1
ATOM 938 N N . GLY A 1 121 ? -0.463 14.282 9.823 1.00 98.06 121 GLY A N 1
ATOM 939 C CA . GLY A 1 121 ? -1.054 14.554 8.510 1.00 98.06 121 GLY A CA 1
ATOM 940 C C . GLY A 1 121 ? -0.043 15.101 7.494 1.00 98.06 121 GLY A C 1
ATOM 941 O O . GLY A 1 121 ? 0.024 14.616 6.365 1.00 98.06 121 GLY A O 1
ATOM 942 N N . ARG A 1 122 ? 0.788 16.071 7.894 1.00 98.00 122 ARG A N 1
ATOM 943 C CA . ARG A 1 122 ? 1.859 16.607 7.036 1.00 98.00 122 ARG A CA 1
ATOM 944 C C . ARG A 1 122 ? 2.907 15.551 6.688 1.00 98.00 122 ARG A C 1
ATOM 946 O O . ARG A 1 122 ? 3.215 15.411 5.506 1.00 98.00 122 ARG A O 1
ATOM 953 N N . GLU A 1 123 ? 3.364 14.768 7.669 1.00 96.81 123 GLU A N 1
ATOM 954 C CA . GLU A 1 123 ? 4.302 13.653 7.452 1.00 96.81 123 GLU A CA 1
ATOM 955 C C . GLU A 1 123 ? 3.757 12.670 6.404 1.00 96.81 123 GLU A C 1
ATOM 957 O O . GLU A 1 123 ? 4.439 12.364 5.431 1.00 96.81 123 GLU A O 1
ATOM 962 N N . LEU A 1 124 ? 2.492 12.249 6.517 1.00 98.06 124 LEU A N 1
ATOM 963 C CA . LEU A 1 124 ? 1.870 11.314 5.570 1.00 98.06 124 LEU A CA 1
ATOM 964 C C . LEU A 1 124 ? 1.838 11.856 4.133 1.00 98.06 124 LEU A C 1
ATOM 966 O O . LEU A 1 124 ? 2.093 11.113 3.180 1.00 98.06 124 LEU A O 1
ATOM 970 N N . VAL A 1 125 ? 1.527 13.145 3.955 1.00 98.31 125 VAL A N 1
ATOM 971 C CA . VAL A 1 125 ? 1.510 13.792 2.631 1.00 98.31 125 VAL A CA 1
ATOM 972 C C . VAL A 1 125 ? 2.915 13.866 2.038 1.00 98.31 125 VAL A C 1
ATOM 974 O O . VAL A 1 125 ? 3.094 13.589 0.847 1.00 98.31 125 VAL A O 1
ATOM 977 N N . GLU A 1 126 ? 3.900 14.245 2.848 1.00 97.19 126 GLU A N 1
ATOM 978 C CA . GLU A 1 126 ? 5.303 14.332 2.440 1.00 97.19 126 GLU A CA 1
ATOM 979 C C . GLU A 1 126 ? 5.844 12.955 2.050 1.00 97.19 126 GLU A C 1
ATOM 981 O O . GLU A 1 126 ? 6.323 12.790 0.924 1.00 97.19 126 GLU A O 1
ATOM 986 N N . SER A 1 127 ? 5.665 11.947 2.909 1.00 96.69 127 SER A N 1
ATOM 987 C CA . SER A 1 127 ? 6.053 10.558 2.653 1.00 96.69 127 SER A CA 1
ATOM 988 C C . SER A 1 127 ? 5.397 10.005 1.391 1.00 96.69 127 SER A C 1
ATOM 990 O O . SER A 1 127 ? 6.090 9.460 0.534 1.00 96.69 127 SER A O 1
ATOM 992 N N . SER A 1 128 ? 4.083 10.195 1.218 1.00 97.31 128 SER A N 1
ATOM 993 C CA . SER A 1 128 ? 3.346 9.740 0.029 1.00 97.31 128 SER A CA 1
ATOM 994 C C . SER A 1 128 ? 3.931 10.314 -1.266 1.00 97.31 128 SER A C 1
ATOM 996 O O . SER A 1 128 ? 4.197 9.568 -2.215 1.00 97.31 128 SER A O 1
ATOM 998 N N . ARG A 1 129 ? 4.190 11.628 -1.305 1.00 97.00 129 ARG A N 1
ATOM 999 C CA . ARG A 1 129 ? 4.754 12.305 -2.484 1.00 97.00 129 ARG A CA 1
ATOM 1000 C C . ARG A 1 129 ? 6.191 11.885 -2.757 1.00 97.00 129 ARG A C 1
ATOM 1002 O O . ARG A 1 129 ? 6.533 11.618 -3.910 1.00 97.00 129 ARG A O 1
ATOM 1009 N N . LEU A 1 130 ? 7.019 11.834 -1.717 1.00 96.56 130 LEU A N 1
ATOM 1010 C CA . LEU A 1 130 ? 8.430 11.491 -1.839 1.00 96.56 130 LEU A CA 1
ATOM 1011 C C . LEU A 1 130 ? 8.601 10.058 -2.349 1.00 96.56 130 LEU A C 1
ATOM 1013 O O . LEU A 1 130 ? 9.332 9.835 -3.309 1.00 96.56 130 LEU A O 1
ATOM 1017 N N . ILE A 1 131 ? 7.856 9.107 -1.788 1.00 96.88 131 ILE A N 1
ATOM 1018 C CA . ILE A 1 131 ? 7.891 7.697 -2.195 1.00 96.88 131 ILE A CA 1
ATOM 1019 C C . ILE A 1 131 ? 7.405 7.513 -3.635 1.00 96.88 131 ILE A C 1
ATOM 1021 O O . ILE A 1 131 ? 8.044 6.812 -4.421 1.00 96.88 131 ILE A O 1
ATOM 1025 N N . ALA A 1 132 ? 6.328 8.195 -4.037 1.00 95.94 132 ALA A N 1
ATOM 1026 C CA . ALA A 1 132 ? 5.898 8.189 -5.435 1.00 95.94 132 ALA A CA 1
ATOM 1027 C C . ALA A 1 132 ? 6.978 8.757 -6.374 1.00 95.94 132 ALA A C 1
ATOM 1029 O O . ALA A 1 132 ? 7.137 8.282 -7.502 1.00 95.94 132 ALA A O 1
ATOM 1030 N N . LYS A 1 133 ? 7.749 9.755 -5.923 1.00 95.94 133 LYS A N 1
ATOM 1031 C CA . LYS A 1 133 ? 8.839 10.345 -6.707 1.00 95.94 133 LYS A CA 1
ATOM 1032 C C . LYS A 1 133 ? 10.056 9.424 -6.805 1.00 95.94 133 LYS A C 1
ATOM 1034 O O . LYS A 1 133 ? 10.617 9.309 -7.893 1.00 95.94 133 LYS A O 1
ATOM 1039 N N . ILE A 1 134 ? 10.430 8.758 -5.715 1.00 95.31 134 ILE A N 1
ATOM 1040 C CA . ILE A 1 134 ? 11.530 7.786 -5.686 1.00 95.31 134 ILE A CA 1
ATOM 1041 C C . ILE A 1 134 ? 11.220 6.628 -6.637 1.00 95.31 134 ILE A C 1
ATOM 1043 O O . ILE A 1 134 ? 11.984 6.396 -7.572 1.00 95.31 134 ILE A O 1
ATOM 1047 N N . ASP A 1 135 ? 10.060 5.984 -6.494 1.00 95.00 135 ASP A N 1
ATOM 1048 C CA . ASP A 1 135 ? 9.707 4.818 -7.319 1.00 95.00 135 ASP A CA 1
ATOM 1049 C C . ASP A 1 135 ? 9.542 5.161 -8.803 1.00 95.00 135 ASP A C 1
ATOM 1051 O O . ASP A 1 135 ? 9.811 4.323 -9.654 1.00 95.00 135 ASP A O 1
ATOM 1055 N N . SER A 1 136 ? 9.137 6.390 -9.139 1.00 92.88 136 SER A N 1
ATOM 1056 C CA . SER A 1 136 ? 8.989 6.812 -10.542 1.00 92.88 136 SER A CA 1
ATOM 1057 C C . SER A 1 136 ? 10.264 7.351 -11.191 1.00 92.88 136 SER A C 1
ATOM 1059 O O . SER A 1 136 ? 10.302 7.467 -12.413 1.00 92.88 136 SER A O 1
ATOM 1061 N N . SER A 1 137 ? 11.267 7.765 -10.409 1.00 92.56 137 SER A N 1
ATOM 1062 C CA . SER A 1 137 ? 12.431 8.502 -10.940 1.00 92.56 137 SER A CA 1
ATOM 1063 C C . SER A 1 137 ? 13.777 7.870 -10.595 1.00 92.56 137 SER A C 1
ATOM 1065 O O . SER A 1 137 ? 14.703 7.943 -11.398 1.00 92.56 137 SER A O 1
ATOM 1067 N N . MET A 1 138 ? 13.906 7.279 -9.407 1.00 91.44 138 MET A N 1
ATOM 1068 C CA . MET A 1 138 ? 15.162 6.706 -8.917 1.00 91.44 138 MET A CA 1
ATOM 1069 C C . MET A 1 138 ? 15.268 5.199 -9.160 1.00 91.44 138 MET A C 1
ATOM 1071 O O . MET A 1 138 ? 16.373 4.665 -9.155 1.00 91.44 138 MET A O 1
ATOM 1075 N N . VAL A 1 139 ? 14.149 4.524 -9.428 1.00 90.88 139 VAL A N 1
ATOM 1076 C CA . VAL A 1 139 ? 14.124 3.129 -9.879 1.00 90.88 139 VAL A CA 1
ATOM 1077 C C . VAL A 1 139 ? 13.767 3.111 -11.367 1.00 90.88 139 VAL A C 1
ATOM 1079 O O . VAL A 1 139 ? 12.609 3.250 -11.743 1.00 90.88 139 VAL A O 1
ATOM 1082 N N . GLN A 1 140 ? 14.767 2.975 -12.237 1.00 91.19 140 GLN A N 1
ATOM 1083 C CA . GLN A 1 140 ? 14.583 2.956 -13.693 1.00 91.19 140 GLN A CA 1
ATOM 1084 C C . GLN A 1 140 ? 14.475 1.515 -14.191 1.00 91.19 140 GLN A C 1
ATOM 1086 O O . GLN A 1 140 ? 15.410 0.945 -14.754 1.00 91.19 140 GLN A O 1
ATOM 1091 N N . ASP A 1 141 ? 13.320 0.907 -13.948 1.00 90.75 141 ASP A N 1
ATOM 1092 C CA . ASP A 1 141 ? 13.032 -0.486 -14.305 1.00 90.75 141 ASP A CA 1
ATOM 1093 C C . ASP A 1 141 ? 12.062 -0.643 -15.486 1.00 90.75 141 ASP A C 1
ATOM 1095 O O . ASP A 1 141 ? 11.686 -1.759 -15.849 1.00 90.75 141 ASP A O 1
ATOM 1099 N N . GLY A 1 142 ? 11.664 0.474 -16.098 1.00 91.62 142 GLY A N 1
ATOM 1100 C CA . GLY A 1 142 ? 10.738 0.503 -17.227 1.00 91.62 142 GLY A CA 1
ATOM 1101 C C . GLY A 1 142 ? 9.265 0.350 -16.839 1.00 91.62 142 GLY A C 1
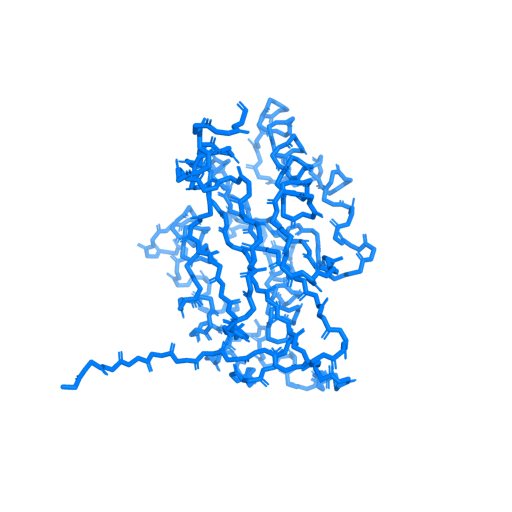ATOM 1102 O O . GLY A 1 142 ? 8.435 0.157 -17.728 1.00 91.62 142 GLY A O 1
ATOM 1103 N N . TYR A 1 143 ? 8.911 0.433 -15.552 1.00 94.06 143 TYR A N 1
ATOM 1104 C CA . TYR A 1 143 ? 7.521 0.399 -15.098 1.00 94.06 143 TYR A CA 1
ATOM 1105 C C . TYR A 1 143 ? 7.005 1.807 -14.793 1.00 94.06 143 TYR A C 1
ATOM 1107 O O . TYR A 1 143 ? 7.610 2.585 -14.065 1.00 94.06 143 TYR A O 1
ATOM 1115 N N . SER A 1 144 ? 5.830 2.136 -15.327 1.00 95.75 144 SER A N 1
ATOM 1116 C CA . SER A 1 144 ? 5.139 3.395 -15.038 1.00 95.75 144 SER A CA 1
ATOM 1117 C C . SER A 1 144 ? 4.123 3.204 -13.916 1.00 95.75 144 SER A C 1
ATOM 1119 O O . SER A 1 144 ? 3.221 2.368 -14.034 1.00 95.75 144 SER A O 1
ATOM 1121 N N . LEU A 1 145 ? 4.246 3.978 -12.834 1.00 96.56 145 LEU A N 1
ATOM 1122 C CA . LEU A 1 145 ? 3.324 3.922 -11.697 1.00 96.56 145 LEU A CA 1
ATOM 1123 C C . LEU A 1 145 ? 1.892 4.277 -12.105 1.00 96.56 145 LEU A C 1
ATOM 1125 O O . LEU A 1 145 ? 1.634 5.304 -12.732 1.00 96.56 145 LEU A O 1
ATOM 1129 N N . TYR A 1 146 ? 0.947 3.440 -11.683 1.00 96.19 146 TYR A N 1
ATOM 1130 C CA . TYR A 1 146 ? -0.484 3.649 -11.921 1.00 96.19 146 TYR A CA 1
ATOM 1131 C C . TYR A 1 146 ? -1.355 3.336 -10.702 1.00 96.19 146 TYR A C 1
ATOM 1133 O O . TYR A 1 146 ? -2.578 3.493 -10.746 1.00 96.19 146 TYR A O 1
ATOM 1141 N N . HIS A 1 147 ? -0.743 2.872 -9.618 1.00 98.00 147 HIS A N 1
ATOM 1142 C CA . HIS A 1 147 ? -1.401 2.565 -8.363 1.00 98.00 147 HIS A CA 1
ATOM 1143 C C . HIS A 1 147 ? -0.524 3.042 -7.212 1.00 98.00 147 HIS A C 1
ATOM 1145 O O . HIS A 1 147 ? 0.676 2.768 -7.202 1.00 98.00 147 HIS A O 1
ATOM 1151 N N . HIS A 1 148 ? -1.136 3.724 -6.252 1.00 98.50 148 HIS A N 1
ATOM 1152 C CA . HIS A 1 148 ? -0.486 4.166 -5.027 1.00 98.50 148 HIS A CA 1
ATOM 1153 C C . HIS A 1 148 ? -1.506 4.099 -3.901 1.00 98.50 148 HIS A C 1
ATOM 1155 O O . HIS A 1 148 ? -2.565 4.732 -3.978 1.00 98.50 148 HIS A O 1
ATOM 1161 N N . THR A 1 149 ? -1.185 3.333 -2.867 1.00 98.56 149 THR A N 1
ATOM 1162 C CA . THR A 1 149 ? -2.039 3.169 -1.700 1.00 98.56 149 THR A CA 1
ATOM 1163 C C . THR A 1 149 ? -1.225 3.339 -0.430 1.00 98.56 149 THR A C 1
ATOM 1165 O O . THR A 1 149 ? -0.174 2.721 -0.278 1.00 98.56 149 THR A O 1
ATOM 1168 N N . LEU A 1 150 ? -1.748 4.160 0.479 1.00 98.75 150 LEU A N 1
ATOM 1169 C CA . LEU A 1 150 ? -1.187 4.412 1.801 1.00 98.75 150 LEU A CA 1
ATOM 1170 C C . LEU A 1 150 ? -2.085 3.752 2.846 1.00 98.75 150 LEU A C 1
ATOM 1172 O O . LEU A 1 150 ? -3.286 4.008 2.874 1.00 98.75 150 LEU A O 1
ATOM 1176 N N . PHE A 1 151 ? -1.502 2.911 3.689 1.00 98.75 151 PHE A N 1
ATOM 1177 C CA . PHE A 1 151 ? -2.129 2.330 4.871 1.00 98.75 151 PHE A CA 1
ATOM 1178 C C . PHE A 1 151 ? -1.690 3.153 6.076 1.00 98.75 151 PHE A C 1
ATOM 1180 O O . PHE A 1 151 ? -0.498 3.418 6.214 1.00 98.75 151 PHE A O 1
ATOM 1187 N N . VAL A 1 152 ? -2.619 3.545 6.942 1.00 98.75 152 VAL A N 1
ATOM 1188 C CA . VAL A 1 152 ?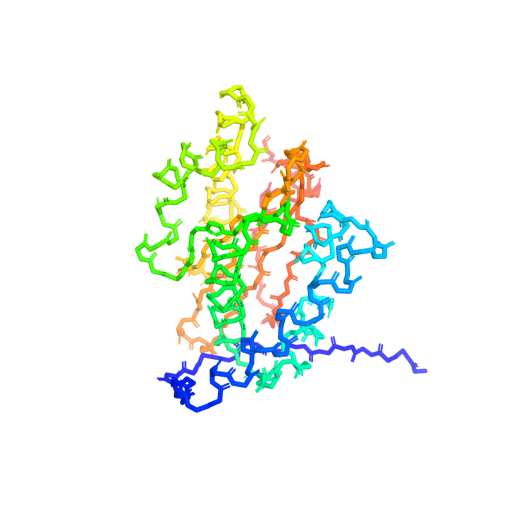 -2.319 4.293 8.168 1.00 98.75 152 VAL A CA 1
ATOM 1189 C C . VAL A 1 152 ? -3.175 3.791 9.321 1.00 98.75 152 VAL A C 1
ATOM 1191 O O . VAL A 1 152 ? -4.365 3.545 9.150 1.00 98.75 152 VAL A O 1
ATOM 1194 N N . SER A 1 153 ? -2.552 3.621 10.480 1.00 98.56 153 SER A N 1
ATOM 1195 C CA . SER A 1 153 ? -3.200 3.245 11.740 1.00 98.56 153 SER A CA 1
ATOM 1196 C C . SER A 1 153 ? -3.569 4.469 12.583 1.00 98.56 153 SER A C 1
ATOM 1198 O O . SER A 1 153 ? -3.030 5.559 12.388 1.00 98.56 153 SER A O 1
ATOM 1200 N N . GLU A 1 154 ? -4.412 4.271 13.591 1.00 98.19 154 GLU A N 1
ATOM 1201 C CA . GLU A 1 154 ? -4.772 5.258 14.621 1.00 98.19 154 GLU A CA 1
ATOM 1202 C C . GLU A 1 154 ? -3.585 5.765 15.458 1.00 98.19 154 GLU A C 1
ATOM 1204 O O . GLU A 1 154 ? -3.690 6.783 16.133 1.00 98.19 154 GLU A O 1
ATOM 1209 N N . LYS A 1 155 ? -2.423 5.101 15.387 1.00 97.38 155 LYS A N 1
ATOM 1210 C CA . LYS A 1 155 ? -1.170 5.563 16.009 1.00 97.38 155 LYS A CA 1
ATOM 1211 C C . LYS A 1 155 ? -0.248 6.300 15.036 1.00 97.38 155 LYS A C 1
ATOM 1213 O O . LYS A 1 155 ? 0.855 6.695 15.406 1.00 97.38 155 LYS A O 1
ATOM 1218 N N . GLY A 1 156 ? -0.671 6.472 13.784 1.00 96.94 156 GLY A N 1
ATOM 1219 C CA . GLY A 1 156 ? 0.110 7.121 12.733 1.00 96.94 156 GLY A CA 1
ATOM 1220 C C . GLY A 1 156 ? 1.177 6.220 12.107 1.00 96.94 156 GLY A C 1
ATOM 1221 O O . GLY A 1 156 ? 1.951 6.687 11.273 1.00 96.94 156 GLY A O 1
ATOM 1222 N N . TYR A 1 157 ? 1.225 4.929 12.461 1.00 97.44 157 TYR A N 1
ATOM 1223 C CA . TYR A 1 157 ? 2.077 3.963 11.769 1.00 97.44 157 TYR A CA 1
ATOM 1224 C C . TYR A 1 157 ? 1.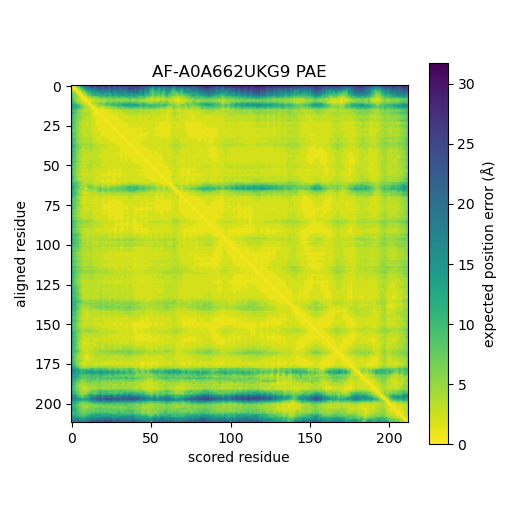556 3.752 10.350 1.00 97.44 157 TYR A C 1
ATOM 1226 O O . TYR A 1 157 ? 0.351 3.543 10.174 1.00 97.44 157 TYR A O 1
ATOM 1234 N N . TRP A 1 158 ? 2.445 3.799 9.353 1.00 98.06 158 TRP A N 1
ATOM 1235 C CA . TRP A 1 158 ? 2.060 3.750 7.947 1.00 98.06 158 TRP A CA 1
ATOM 1236 C C . TRP A 1 158 ? 2.920 2.807 7.100 1.00 98.06 158 TRP A C 1
ATOM 1238 O O . TRP A 1 158 ? 4.085 2.523 7.392 1.00 98.06 158 TRP A O 1
ATOM 1248 N N . SER A 1 159 ? 2.320 2.328 6.014 1.00 98.44 159 SER A N 1
ATOM 1249 C CA . SER A 1 159 ? 2.989 1.606 4.933 1.00 98.44 159 SER A CA 1
ATOM 1250 C C . SER A 1 159 ? 2.420 2.049 3.589 1.00 98.44 159 SER A C 1
ATOM 1252 O O . SER A 1 159 ? 1.293 2.540 3.506 1.00 98.44 159 SER A O 1
ATOM 1254 N N . ILE A 1 160 ? 3.212 1.927 2.525 1.00 98.44 160 ILE A N 1
ATOM 1255 C CA . ILE A 1 160 ? 2.786 2.285 1.168 1.00 98.44 160 ILE A CA 1
ATOM 1256 C C . ILE A 1 160 ? 3.019 1.095 0.243 1.00 98.44 160 ILE A C 1
ATOM 1258 O O . ILE A 1 160 ? 4.082 0.474 0.251 1.00 98.44 160 ILE A O 1
ATOM 1262 N N . VAL A 1 161 ? 2.012 0.798 -0.576 1.00 98.19 161 VAL A N 1
ATOM 1263 C CA . VAL A 1 161 ? 2.097 -0.186 -1.655 1.00 98.19 161 VAL A CA 1
ATOM 1264 C C . VAL A 1 161 ? 1.829 0.530 -2.971 1.00 98.19 161 VAL A C 1
ATOM 1266 O O . VAL A 1 161 ? 0.755 1.101 -3.180 1.00 98.19 161 VAL A O 1
ATOM 1269 N N . GLN A 1 162 ? 2.813 0.502 -3.865 1.00 97.62 162 GLN A N 1
ATOM 1270 C CA . GLN A 1 162 ? 2.702 1.048 -5.216 1.00 97.62 162 GLN A CA 1
ATOM 1271 C C . GLN A 1 162 ? 2.715 -0.073 -6.246 1.00 97.62 162 GLN A C 1
ATOM 1273 O O . GLN A 1 162 ? 3.254 -1.153 -6.003 1.00 97.62 162 GLN A O 1
ATOM 1278 N N . GLN A 1 163 ? 2.138 0.186 -7.417 1.00 97.00 163 GLN A N 1
ATOM 1279 C CA . GLN A 1 163 ? 2.266 -0.710 -8.560 1.00 97.00 163 GLN A CA 1
ATOM 1280 C C . GLN A 1 163 ? 2.554 0.074 -9.836 1.00 97.00 163 GLN A C 1
ATOM 1282 O O . GLN A 1 163 ? 1.829 1.010 -10.193 1.00 97.00 163 GLN A O 1
ATOM 1287 N N . GLY A 1 164 ? 3.611 -0.348 -10.522 1.00 96.12 164 GLY A N 1
ATOM 1288 C CA . GLY A 1 164 ? 3.963 0.075 -11.866 1.00 96.12 164 GLY A CA 1
ATOM 1289 C C . GLY A 1 164 ? 3.522 -0.953 -12.902 1.00 96.12 164 GLY A C 1
ATOM 1290 O O . GLY A 1 164 ? 3.398 -2.139 -12.599 1.00 96.12 164 GLY A O 1
ATOM 1291 N N . MET A 1 165 ? 3.261 -0.502 -14.126 1.00 95.06 165 MET A N 1
ATOM 1292 C CA . MET A 1 165 ? 2.992 -1.363 -15.280 1.00 95.06 165 MET A CA 1
ATOM 1293 C C . MET A 1 165 ? 4.049 -1.162 -16.359 1.00 95.06 165 MET A C 1
ATOM 1295 O O . MET A 1 165 ? 4.494 -0.039 -16.592 1.00 95.06 165 MET A O 1
ATOM 1299 N N . ASN A 1 166 ? 4.389 -2.236 -17.057 1.00 94.38 166 ASN A N 1
ATOM 1300 C CA . ASN A 1 166 ? 5.154 -2.190 -18.288 1.00 94.38 166 ASN A CA 1
ATOM 1301 C C . ASN A 1 166 ? 4.343 -2.889 -19.397 1.00 94.38 166 ASN A C 1
ATOM 1303 O O . ASN A 1 166 ? 4.320 -4.121 -19.473 1.00 94.38 166 ASN A O 1
ATOM 1307 N N . PRO A 1 167 ? 3.659 -2.114 -20.259 1.00 92.12 167 PRO A N 1
ATOM 1308 C CA . PRO A 1 167 ? 2.821 -2.661 -21.325 1.00 92.12 167 PRO A CA 1
ATOM 1309 C C . PRO A 1 167 ? 3.591 -3.481 -22.367 1.00 92.12 167 PRO A C 1
ATOM 1311 O O . PRO A 1 167 ? 3.018 -4.401 -22.943 1.00 92.12 167 PRO A O 1
ATOM 1314 N N . SER A 1 168 ? 4.878 -3.184 -22.595 1.00 91.62 168 SER A N 1
ATOM 1315 C CA . SER A 1 168 ? 5.685 -3.863 -23.625 1.00 91.62 168 SER A CA 1
ATOM 1316 C C . SER A 1 168 ? 5.877 -5.356 -23.336 1.00 91.62 168 SER A C 1
ATOM 1318 O O . SER A 1 168 ? 5.782 -6.185 -24.234 1.00 91.62 168 SER A O 1
ATOM 1320 N N . ILE A 1 169 ? 6.065 -5.689 -22.061 1.00 90.56 169 ILE A N 1
ATOM 1321 C CA . ILE A 1 169 ? 6.250 -7.052 -21.538 1.00 90.56 169 ILE A CA 1
ATOM 1322 C C . ILE A 1 169 ? 4.985 -7.590 -20.864 1.00 90.56 169 ILE A C 1
ATOM 1324 O O . ILE A 1 169 ? 4.978 -8.714 -20.378 1.00 90.56 169 ILE A O 1
ATOM 1328 N N . LYS A 1 170 ? 3.910 -6.793 -20.832 1.00 92.31 170 LYS A N 1
ATOM 1329 C CA . LYS A 1 170 ? 2.625 -7.119 -20.199 1.00 92.31 170 LYS A CA 1
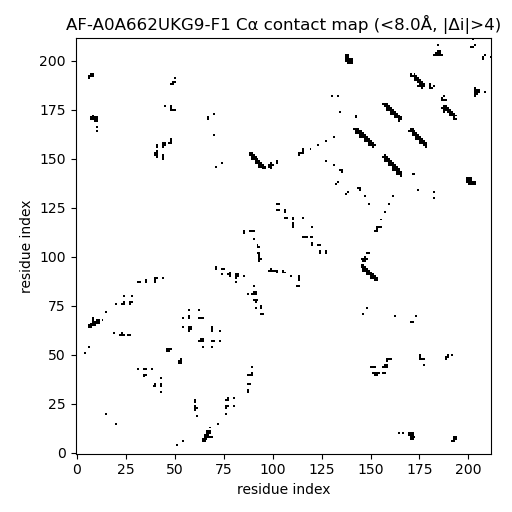ATOM 1330 C C . LYS A 1 170 ? 2.750 -7.554 -18.738 1.00 92.31 170 LYS A C 1
ATOM 1332 O O . LYS A 1 170 ? 1.988 -8.402 -18.284 1.00 92.31 170 LYS A O 1
ATOM 1337 N N . MET A 1 171 ? 3.652 -6.925 -17.987 1.00 93.25 171 MET A N 1
ATOM 1338 C CA . MET A 1 171 ? 3.839 -7.198 -16.560 1.00 93.25 171 MET A CA 1
ATOM 1339 C C . MET A 1 171 ? 3.580 -5.963 -15.704 1.00 93.25 171 MET A C 1
ATOM 1341 O O . MET A 1 171 ? 3.725 -4.819 -16.143 1.00 93.25 171 MET A O 1
ATOM 1345 N N . ALA A 1 172 ? 3.243 -6.201 -14.443 1.00 94.44 172 ALA A N 1
ATOM 1346 C CA . ALA A 1 172 ? 3.271 -5.226 -13.370 1.00 94.44 172 ALA A CA 1
ATOM 1347 C C . ALA A 1 172 ? 4.369 -5.554 -12.350 1.00 94.44 172 ALA A C 1
ATOM 1349 O O . ALA A 1 172 ? 4.840 -6.686 -12.237 1.00 94.44 172 ALA A O 1
ATOM 1350 N N . ARG A 1 173 ? 4.767 -4.531 -11.599 1.00 93.81 173 ARG A N 1
ATOM 1351 C CA . ARG A 1 173 ? 5.740 -4.615 -10.511 1.00 93.81 173 ARG A CA 1
ATOM 1352 C C . ARG A 1 173 ? 5.221 -3.845 -9.314 1.00 93.81 173 ARG A C 1
ATOM 1354 O O . ARG A 1 173 ? 4.714 -2.734 -9.465 1.00 93.81 173 ARG A O 1
ATOM 1361 N N . ARG A 1 174 ? 5.322 -4.450 -8.138 1.00 94.81 174 ARG A N 1
ATOM 1362 C CA . ARG A 1 174 ? 4.792 -3.935 -6.879 1.00 94.81 174 ARG A CA 1
ATOM 1363 C C . ARG A 1 174 ? 5.938 -3.488 -5.977 1.00 94.81 174 ARG A C 1
ATOM 1365 O O . ARG A 1 174 ? 6.895 -4.231 -5.781 1.00 94.81 174 ARG A O 1
ATOM 1372 N N . TYR A 1 175 ? 5.823 -2.298 -5.408 1.00 96.12 175 TYR A N 1
ATOM 1373 C CA . TYR A 1 175 ? 6.830 -1.692 -4.538 1.00 96.12 175 TYR A CA 1
ATOM 1374 C C . TYR A 1 175 ? 6.233 -1.529 -3.148 1.00 96.12 175 TYR A C 1
ATOM 1376 O O . TYR A 1 175 ? 5.126 -1.004 -3.008 1.00 96.12 175 TYR A O 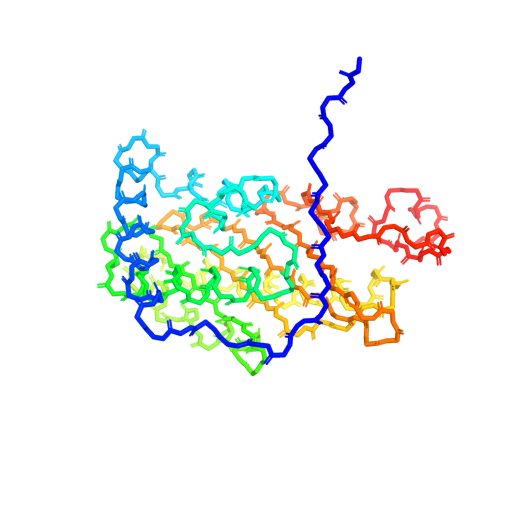1
ATOM 1384 N N . HIS A 1 176 ? 6.949 -1.997 -2.132 1.00 97.00 176 HIS A N 1
ATOM 1385 C CA . HIS A 1 176 ? 6.495 -1.985 -0.750 1.00 97.00 176 HIS A CA 1
ATOM 1386 C C . HIS A 1 176 ? 7.396 -1.122 0.122 1.00 97.00 176 HIS A C 1
ATOM 1388 O O . HIS A 1 176 ? 8.622 -1.252 0.110 1.00 97.00 176 HIS A O 1
ATOM 1394 N N . TRP A 1 177 ? 6.751 -0.298 0.935 1.00 97.25 177 TRP A N 1
ATOM 1395 C CA . TRP A 1 177 ? 7.361 0.694 1.804 1.00 97.25 177 TRP A CA 1
ATOM 1396 C C . TRP A 1 177 ? 6.756 0.614 3.201 1.00 97.25 177 TRP A C 1
ATOM 1398 O O . TRP A 1 177 ? 5.587 0.260 3.362 1.00 97.25 177 TRP A O 1
ATOM 1408 N N . ILE A 1 178 ? 7.542 0.977 4.208 1.00 95.69 178 ILE A N 1
ATOM 1409 C CA . ILE A 1 178 ? 7.119 1.048 5.608 1.00 95.69 178 ILE A CA 1
ATOM 1410 C C . ILE A 1 178 ? 7.756 2.276 6.264 1.00 95.69 178 ILE A C 1
ATOM 1412 O O . ILE A 1 178 ? 8.819 2.711 5.823 1.00 95.69 178 ILE A O 1
ATOM 1416 N N . ARG A 1 179 ? 7.101 2.830 7.290 1.00 88.19 179 ARG A N 1
ATOM 1417 C CA . ARG A 1 179 ? 7.473 4.087 7.954 1.00 88.19 179 ARG A CA 1
ATOM 1418 C C . ARG A 1 179 ? 8.953 4.229 8.324 1.00 88.19 179 ARG A C 1
ATOM 1420 O O . ARG A 1 179 ? 9.516 5.298 8.122 1.00 88.19 179 ARG A O 1
ATOM 1427 N N . ASP A 1 180 ? 9.592 3.168 8.812 1.00 82.12 180 ASP A N 1
ATOM 1428 C CA . ASP A 1 180 ? 10.977 3.199 9.316 1.00 82.12 180 ASP A CA 1
ATOM 1429 C C . ASP A 1 180 ? 12.039 3.097 8.195 1.00 82.12 180 ASP A C 1
ATOM 1431 O O . ASP A 1 180 ? 13.095 2.485 8.357 1.00 82.12 180 ASP A O 1
ATOM 1435 N N . THR A 1 181 ? 11.740 3.663 7.024 1.00 84.19 181 THR A N 1
ATOM 1436 C CA . THR A 1 181 ? 12.605 3.662 5.838 1.00 84.19 181 THR A CA 1
ATOM 1437 C C . THR A 1 181 ? 13.602 4.822 5.840 1.00 84.19 181 THR A C 1
ATOM 1439 O O . THR A 1 181 ? 13.327 5.917 6.327 1.00 84.19 181 THR A O 1
ATOM 1442 N N . THR A 1 182 ? 14.759 4.606 5.220 1.00 83.31 182 THR A N 1
ATOM 1443 C CA . THR A 1 182 ? 15.827 5.598 5.025 1.00 83.31 182 THR A CA 1
ATOM 1444 C C . THR A 1 182 ? 15.697 6.411 3.729 1.00 83.31 182 THR A C 1
ATOM 1446 O O . THR A 1 182 ? 16.606 7.176 3.422 1.00 83.31 182 THR A O 1
ATOM 1449 N N . TYR A 1 183 ? 14.583 6.284 2.989 1.00 86.06 183 TYR A N 1
ATOM 1450 C CA . TYR A 1 183 ? 14.213 6.936 1.708 1.00 86.06 183 TYR A CA 1
ATOM 1451 C C . TYR A 1 183 ? 15.201 6.826 0.532 1.00 86.06 183 TYR A C 1
ATOM 1453 O O . TYR A 1 183 ? 14.764 6.580 -0.586 1.00 86.06 183 TYR A O 1
ATOM 1461 N N . PHE A 1 184 ? 16.505 6.985 0.739 1.00 88.06 184 PHE A N 1
ATOM 1462 C CA . PHE A 1 184 ? 17.506 7.106 -0.326 1.00 88.06 184 PHE A CA 1
ATOM 1463 C C . PHE A 1 184 ? 18.567 5.999 -0.315 1.00 88.06 184 PHE A C 1
ATOM 1465 O O . PHE A 1 184 ? 19.364 5.912 -1.244 1.00 88.06 184 PHE A O 1
ATOM 1472 N N . ILE A 1 185 ? 18.574 5.149 0.716 1.00 88.25 185 ILE A N 1
ATOM 1473 C CA . ILE A 1 185 ? 19.528 4.041 0.861 1.00 88.25 185 ILE A CA 1
ATOM 1474 C C . ILE A 1 185 ? 18.744 2.779 1.207 1.00 88.25 185 ILE A C 1
ATOM 1476 O O . ILE A 1 185 ? 18.207 2.695 2.309 1.00 88.25 185 ILE A O 1
ATOM 1480 N N . ASP A 1 186 ? 18.668 1.838 0.266 1.00 86.75 186 ASP A N 1
ATOM 1481 C CA . ASP A 1 186 ? 17.880 0.595 0.316 1.00 86.75 186 ASP A CA 1
ATOM 1482 C C . ASP A 1 186 ? 16.501 0.768 0.979 1.00 86.75 186 ASP A C 1
ATOM 1484 O O . ASP A 1 186 ? 16.191 0.111 1.976 1.00 86.75 186 ASP A O 1
ATOM 1488 N N . PRO A 1 187 ? 15.666 1.695 0.483 1.00 90.56 187 PRO A N 1
ATOM 1489 C CA . PRO A 1 187 ? 14.532 2.177 1.257 1.00 90.56 187 PRO A CA 1
ATOM 1490 C C . PRO A 1 187 ? 13.306 1.255 1.173 1.00 90.56 187 PRO A C 1
ATOM 1492 O O . PRO A 1 187 ? 12.419 1.297 2.033 1.00 90.56 187 PRO A O 1
ATOM 1495 N N . HIS A 1 188 ? 13.234 0.419 0.138 1.00 91.44 188 HIS A N 1
ATOM 1496 C CA . HIS A 1 188 ? 12.134 -0.509 -0.078 1.00 91.44 188 HIS A CA 1
ATOM 1497 C C . HIS A 1 188 ? 12.157 -1.638 0.942 1.00 91.44 188 HIS A C 1
ATOM 1499 O O . HIS A 1 188 ? 13.159 -2.329 1.111 1.00 91.44 188 HIS A O 1
ATOM 1505 N N . LYS A 1 189 ? 10.991 -1.928 1.523 1.00 91.38 189 LYS A N 1
ATOM 1506 C CA . LYS A 1 189 ? 10.792 -3.179 2.260 1.00 91.38 189 LYS A CA 1
ATOM 1507 C C . LYS A 1 189 ? 10.899 -4.380 1.323 1.00 91.38 189 LYS A C 1
ATOM 1509 O O . LYS A 1 189 ? 11.430 -5.417 1.714 1.00 91.38 189 LYS A O 1
ATOM 1514 N N . ALA A 1 190 ? 10.358 -4.238 0.114 1.00 91.56 190 ALA A N 1
ATOM 1515 C CA . ALA A 1 190 ? 10.491 -5.197 -0.972 1.00 91.56 190 ALA A CA 1
ATOM 1516 C C . ALA A 1 190 ? 10.090 -4.576 -2.317 1.00 91.56 190 ALA A C 1
ATOM 1518 O O . ALA A 1 190 ? 9.245 -3.680 -2.377 1.00 91.56 190 ALA A O 1
ATOM 1519 N N . ILE A 1 191 ? 10.626 -5.132 -3.402 1.00 90.69 191 ILE A N 1
ATOM 1520 C CA . ILE A 1 191 ? 10.128 -4.938 -4.766 1.00 90.69 191 ILE A CA 1
ATOM 1521 C C . ILE A 1 191 ? 9.765 -6.325 -5.301 1.00 90.69 191 ILE A C 1
ATOM 1523 O O . ILE A 1 191 ? 10.622 -7.201 -5.376 1.00 90.69 191 ILE A O 1
ATOM 1527 N N . ALA A 1 192 ? 8.492 -6.537 -5.630 1.00 88.56 192 ALA A N 1
ATOM 1528 C CA . ALA A 1 192 ? 7.956 -7.815 -6.086 1.00 88.56 192 ALA A CA 1
ATOM 1529 C C . ALA A 1 192 ? 7.528 -7.733 -7.556 1.00 88.56 192 ALA A C 1
ATOM 1531 O O . ALA A 1 192 ? 6.778 -6.840 -7.955 1.00 88.56 192 ALA A O 1
ATOM 1532 N N . GLY A 1 193 ? 7.995 -8.677 -8.366 1.00 85.19 193 GLY A N 1
ATOM 1533 C CA . GLY A 1 193 ? 7.635 -8.797 -9.773 1.00 85.19 193 GLY A CA 1
ATOM 1534 C C . GLY A 1 193 ? 8.689 -9.564 -10.560 1.00 85.19 193 GLY A C 1
ATOM 1535 O O . GLY A 1 193 ? 9.737 -9.933 -10.030 1.00 85.19 193 GLY A O 1
ATOM 1536 N N . TYR A 1 194 ? 8.418 -9.764 -11.845 1.00 81.56 194 TYR A N 1
ATOM 1537 C CA . TYR A 1 194 ? 9.262 -10.591 -12.697 1.00 81.56 194 TYR A CA 1
ATOM 1538 C C . TYR A 1 194 ? 10.632 -9.946 -12.964 1.00 81.56 194 TYR A C 1
ATOM 1540 O O . TYR A 1 194 ? 10.745 -8.757 -13.318 1.00 81.56 194 TYR A O 1
ATOM 1548 N N . ASN A 1 195 ? 11.689 -10.746 -12.804 1.00 78.06 195 ASN A N 1
ATOM 1549 C CA . ASN A 1 195 ? 13.057 -10.351 -13.110 1.00 78.06 195 ASN A CA 1
ATOM 1550 C C . ASN A 1 195 ? 13.341 -10.602 -14.596 1.00 78.06 195 ASN A C 1
ATOM 1552 O O . ASN A 1 195 ? 13.485 -11.736 -15.036 1.00 78.06 195 ASN A O 1
ATOM 1556 N N . HIS A 1 196 ? 13.421 -9.521 -15.367 1.00 69.12 196 HIS A N 1
ATOM 1557 C CA . HIS A 1 196 ? 13.582 -9.584 -16.819 1.00 69.12 196 HIS A CA 1
ATOM 1558 C C . HIS A 1 196 ? 15.038 -9.773 -17.272 1.00 69.12 196 HIS A C 1
ATOM 1560 O O . HIS A 1 196 ? 15.289 -9.762 -18.472 1.00 69.12 196 HIS A O 1
ATOM 1566 N N . GLY A 1 197 ? 16.010 -9.882 -16.357 1.00 64.38 197 GLY A N 1
ATOM 1567 C CA . GLY A 1 197 ? 17.433 -10.003 -16.705 1.00 64.38 197 GLY A CA 1
ATOM 1568 C C . GLY A 1 197 ? 18.055 -8.753 -17.350 1.00 64.38 197 GLY A C 1
ATOM 1569 O O . GLY A 1 197 ? 19.252 -8.740 -17.615 1.00 64.38 197 GLY A O 1
ATOM 1570 N N . ASN A 1 198 ? 17.271 -7.693 -17.577 1.00 65.38 198 ASN A N 1
ATOM 1571 C CA . ASN A 1 198 ? 17.756 -6.398 -18.049 1.00 65.38 198 ASN A CA 1
ATOM 1572 C C . ASN A 1 198 ? 18.436 -5.622 -16.915 1.00 65.38 198 ASN A C 1
ATOM 1574 O O . ASN A 1 198 ? 17.999 -5.680 -15.763 1.00 65.38 198 ASN A O 1
ATOM 1578 N N . SER A 1 199 ? 19.459 -4.837 -17.256 1.00 74.69 199 SER A N 1
ATOM 1579 C CA . SER A 1 199 ? 20.101 -3.903 -16.330 1.00 74.69 199 SER A CA 1
ATOM 1580 C C . SER A 1 199 ? 19.100 -2.832 -15.887 1.00 74.69 199 SER A C 1
ATOM 1582 O O . SER A 1 199 ? 18.750 -1.937 -16.652 1.00 74.69 199 SER A O 1
ATOM 1584 N N . VAL A 1 200 ? 18.621 -2.945 -14.649 1.00 85.56 200 VAL A N 1
ATOM 1585 C CA . VAL A 1 200 ? 17.815 -1.922 -13.973 1.00 85.56 200 VAL A CA 1
ATOM 1586 C C . VAL A 1 200 ? 18.763 -0.957 -13.274 1.00 85.56 200 VAL A C 1
ATOM 1588 O O . VAL A 1 200 ? 19.658 -1.397 -12.554 1.00 85.56 200 VAL A O 1
ATOM 1591 N N . LEU A 1 201 ? 18.553 0.350 -13.434 1.00 87.31 201 LEU A N 1
ATOM 1592 C CA . LEU A 1 201 ? 19.262 1.343 -12.625 1.00 87.31 201 LEU A CA 1
ATOM 1593 C C . LEU A 1 201 ? 18.446 1.624 -11.365 1.00 87.31 201 LEU A C 1
ATOM 1595 O O . LEU A 1 201 ? 17.354 2.187 -11.436 1.00 87.31 201 LEU A O 1
ATOM 1599 N N . ASN A 1 202 ? 18.975 1.222 -10.213 1.00 89.88 202 ASN A N 1
ATOM 1600 C CA . ASN A 1 202 ? 18.392 1.519 -8.912 1.00 89.88 202 ASN A CA 1
ATOM 1601 C C . ASN A 1 202 ? 19.267 2.540 -8.180 1.00 89.88 202 ASN A C 1
ATOM 1603 O O . ASN A 1 202 ? 20.197 2.166 -7.473 1.00 89.88 202 ASN A O 1
ATOM 1607 N N . LEU A 1 203 ? 18.949 3.824 -8.340 1.00 90.12 203 LEU A N 1
ATOM 1608 C CA . LEU A 1 203 ? 19.724 4.924 -7.765 1.00 90.12 203 LEU A CA 1
ATOM 1609 C C . LEU A 1 203 ? 19.622 5.001 -6.241 1.00 90.12 203 LEU A C 1
ATOM 1611 O O . LEU A 1 203 ? 20.445 5.675 -5.642 1.00 90.12 203 LEU A O 1
ATOM 1615 N N . VAL A 1 204 ? 18.656 4.320 -5.614 1.00 90.31 204 VAL A N 1
ATOM 1616 C CA . VAL A 1 204 ? 18.537 4.228 -4.147 1.00 90.31 204 VAL A CA 1
ATOM 1617 C C . VAL A 1 204 ? 19.152 2.947 -3.577 1.00 90.31 204 VAL A C 1
ATOM 1619 O O . VAL A 1 204 ? 18.999 2.669 -2.391 1.00 90.31 204 VAL A O 1
ATOM 1622 N N . SER A 1 205 ? 19.858 2.164 -4.400 1.00 88.00 205 SER A N 1
ATOM 1623 C CA . SER A 1 205 ? 20.668 1.043 -3.920 1.00 88.00 205 SER A CA 1
ATOM 1624 C C . SER A 1 205 ? 21.858 1.558 -3.115 1.00 88.00 205 SER A C 1
ATOM 1626 O O . SER A 1 205 ? 22.534 2.506 -3.523 1.00 88.00 205 SER A O 1
ATOM 1628 N N . ARG A 1 206 ? 22.193 0.886 -2.014 1.00 87.12 206 ARG A N 1
ATOM 1629 C CA . ARG A 1 206 ? 23.432 1.150 -1.264 1.00 87.12 206 ARG A CA 1
ATOM 1630 C C . ARG A 1 206 ? 24.685 1.015 -2.123 1.00 87.12 206 ARG A C 1
ATOM 1632 O O . ARG A 1 206 ? 25.657 1.729 -1.893 1.00 87.12 206 ARG A O 1
ATOM 1639 N N . GLU A 1 207 ? 24.655 0.158 -3.137 1.00 86.38 207 GLU A N 1
ATOM 1640 C CA . GLU A 1 207 ? 25.760 0.003 -4.092 1.00 86.38 207 GLU A CA 1
ATOM 1641 C C . GLU A 1 207 ? 25.972 1.259 -4.953 1.00 86.38 207 GLU A C 1
ATOM 1643 O O . GLU A 1 207 ? 27.062 1.472 -5.478 1.00 86.38 207 GLU A O 1
ATOM 1648 N N . SER A 1 208 ? 24.961 2.125 -5.069 1.00 84.44 208 SER A N 1
ATOM 1649 C CA . SER A 1 208 ? 25.031 3.372 -5.837 1.00 84.44 208 SER A CA 1
ATOM 1650 C C . SER A 1 208 ? 25.559 4.569 -5.039 1.00 84.44 208 SER A C 1
ATOM 1652 O O . SER A 1 208 ? 25.829 5.601 -5.648 1.00 84.44 208 SER A O 1
ATOM 1654 N N . MET A 1 209 ? 25.785 4.457 -3.720 1.00 82.12 209 MET A N 1
ATOM 1655 C CA . MET A 1 209 ? 26.237 5.587 -2.882 1.00 82.12 209 MET A CA 1
ATOM 1656 C C . MET A 1 209 ? 27.552 6.225 -3.351 1.00 82.12 209 MET A C 1
ATOM 1658 O O . MET A 1 209 ? 27.735 7.423 -3.193 1.00 82.12 209 MET A O 1
ATOM 1662 N N . GLY A 1 210 ? 28.470 5.452 -3.943 1.00 76.38 210 GLY A N 1
ATOM 1663 C CA . GLY A 1 210 ? 29.733 5.987 -4.477 1.00 76.38 210 GLY A CA 1
ATOM 1664 C C . GLY A 1 210 ? 29.577 6.820 -5.756 1.00 76.38 210 GLY A C 1
ATOM 1665 O O . GLY A 1 210 ? 30.562 7.355 -6.258 1.00 76.38 210 GLY A O 1
ATOM 1666 N N . THR A 1 211 ? 28.360 6.892 -6.296 1.00 69.56 211 THR A N 1
ATOM 1667 C CA . THR A 1 211 ? 28.014 7.563 -7.559 1.00 69.56 211 THR A CA 1
ATOM 1668 C C . THR A 1 211 ? 26.841 8.541 -7.426 1.00 69.56 211 THR A C 1
ATOM 1670 O O . THR A 1 211 ? 26.399 9.079 -8.441 1.00 69.56 211 THR A O 1
ATOM 1673 N N . GLN A 1 212 ? 26.321 8.729 -6.206 1.00 58.81 212 GLN A N 1
ATOM 1674 C CA . GLN A 1 212 ? 25.247 9.675 -5.879 1.00 58.81 212 GLN A CA 1
ATOM 1675 C C . GLN A 1 212 ? 25.786 11.084 -5.623 1.00 58.81 212 GLN A C 1
ATOM 1677 O O . GLN A 1 212 ? 26.924 11.206 -5.114 1.00 58.81 212 GLN A O 1
#

Sequence (212 aa):
MSLEGIADLPLHDGHVPQWLARIMKRLAKAILEIMVEEFGPDKIVERFSNPLWFQAFNNIIGMDWDSSGATTVTTGILKEITWKYPELGILILGGKGERARNVPGEVPKAIDILGLSDNIGRELVESSRLIAKIDSSMVQDGYSLYHHTLFVSEKGYWSIVQQGMNPSIKMARRYHWIRDTTYFIDPHKAIAGYNHGNSVLNLVSRESMGTQ

Mean predicted aligned error: 4.35 Å

pLDDT: mean 92.29, std 9.71, range [41.16, 98.75]